Protein AF-A0A8J3E2K8-F1 (afdb_monomer_lite)

Sequence (204 aa):
MTRPTKLSMFMGLVLWLSYARAQNAWENPVLVGVALFVALALPSISVVSNILDARVSTLAHHRLPGRLARFVAQLLVNIAIFAVMIVGRVIPPGGIDQVGGIAGAAAVTTLASQGLQAVALWLAWRGIGRADGNVLLALSANIVVAALAIAGIGWARQAFLIGGAGLAVLAVLTDLRAGWPRRAAPAATPVRDEAPEKAADSAP

Foldseek 3Di:
DDPVLVLQLVLLVLLLVLLCVLQVCNPQVLSNVLSVCSSPCVVVLVVVLVVQQVVLCVVVVANVRSVVSSLVSQLVVQLVSQVSCDVSCSQPVPLCVLQVHSNSLSQLLSLQLVLQLVVLVVCVVVVNDHSSVSSSVSNSVSSNLSSNLSSVPPVSVCCSNVSSVVSNVVVVVVRVVVRPDDDPDPPDDPPPDPDPPPDPDDDD

Secondary structure (DSSP, 8-state):
--HHHHHHHHHHHHHHHHHHHHHT-TT-HHHHHHHHHHHHHHHHHHHHHHHHHHHHHHHTTSHHHHHHHHHHHHHHHHHHHHHHHHHTTSSPTTTGGGGTHHHHHHHHHHHHHHHHHHHHHHHHHTTSS-HHHHHHHHHHHHHHHHHHHHTT-HHHHHHHHHHHHHHHHHHHHHHHHHTS----PPPPPP--------------

Radius of gyration: 22.95 Å; chains: 1; bounding box: 73×45×66 Å

Organism: NCBI:txid1867774

Structure (mmCIF, N/CA/C/O backbone):
data_AF-A0A8J3E2K8-F1
#
_entry.id   AF-A0A8J3E2K8-F1
#
loop_
_atom_site.group_PDB
_atom_site.id
_atom_site.type_symbol
_atom_site.label_atom_id
_atom_site.label_alt_id
_atom_site.label_comp_id
_atom_site.label_asym_id
_atom_site.label_entity_id
_atom_site.label_seq_id
_atom_site.pdbx_PDB_ins_code
_atom_site.Cartn_x
_atom_site.Cartn_y
_atom_site.Cartn_z
_atom_site.occupancy
_atom_site.B_iso_or_equiv
_atom_site.auth_seq_id
_atom_site.auth_comp_id
_atom_site.auth_asym_id
_atom_site.auth_atom_id
_atom_site.pdbx_PDB_model_num
ATOM 1 N N . MET A 1 1 ? 5.936 -25.238 -2.577 1.00 58.06 1 MET A N 1
ATOM 2 C CA . MET A 1 1 ? 5.583 -23.797 -2.581 1.00 58.06 1 MET A CA 1
ATOM 3 C C . MET A 1 1 ? 6.654 -22.998 -3.295 1.00 58.06 1 MET A C 1
ATOM 5 O O . MET A 1 1 ? 7.817 -23.080 -2.909 1.00 58.06 1 MET A O 1
ATOM 9 N N . THR A 1 2 ? 6.273 -22.231 -4.314 1.00 74.25 2 THR A N 1
ATOM 10 C CA . THR A 1 2 ? 7.185 -21.305 -4.996 1.00 74.25 2 THR A CA 1
ATOM 11 C C . THR A 1 2 ? 7.516 -20.122 -4.071 1.00 74.25 2 THR A C 1
ATOM 13 O O . THR A 1 2 ? 6.781 -19.830 -3.123 1.00 74.25 2 THR A O 1
ATOM 16 N N . ARG A 1 3 ? 8.652 -19.447 -4.299 1.00 72.75 3 ARG A N 1
ATOM 17 C CA . ARG A 1 3 ? 9.048 -18.242 -3.540 1.00 72.75 3 ARG A CA 1
ATOM 18 C C . ARG A 1 3 ? 7.946 -17.165 -3.470 1.00 72.75 3 ARG A C 1
ATOM 20 O O . ARG A 1 3 ? 7.676 -16.729 -2.356 1.00 72.75 3 ARG A O 1
ATOM 27 N N . PRO A 1 4 ? 7.263 -16.779 -4.567 1.00 73.19 4 PRO A N 1
ATOM 28 C CA . PRO A 1 4 ? 6.198 -15.775 -4.501 1.00 73.19 4 PRO A CA 1
ATOM 29 C C . PRO A 1 4 ? 5.031 -16.177 -3.590 1.00 73.19 4 PRO A C 1
ATOM 31 O O . PRO A 1 4 ? 4.507 -15.324 -2.884 1.00 73.19 4 PRO A O 1
ATOM 34 N N . THR A 1 5 ? 4.680 -17.466 -3.513 1.00 77.06 5 THR A N 1
ATOM 35 C CA . THR A 1 5 ? 3.638 -17.947 -2.587 1.00 77.06 5 THR A CA 1
ATOM 36 C C . THR A 1 5 ? 4.056 -17.812 -1.120 1.00 77.06 5 THR A C 1
ATOM 38 O O . THR A 1 5 ? 3.236 -17.500 -0.266 1.00 77.06 5 THR A O 1
ATOM 41 N N . LYS A 1 6 ? 5.340 -18.025 -0.796 1.00 82.62 6 LYS A N 1
ATOM 42 C CA . LYS A 1 6 ? 5.841 -17.813 0.576 1.00 82.62 6 LYS A CA 1
ATOM 43 C C . LYS A 1 6 ? 5.778 -16.334 0.968 1.00 82.62 6 LYS A C 1
ATOM 45 O O . LYS A 1 6 ? 5.400 -16.013 2.090 1.00 82.62 6 LYS A O 1
ATOM 50 N N . LEU A 1 7 ? 6.124 -15.448 0.034 1.00 84.44 7 LEU A N 1
ATOM 51 C CA . LEU A 1 7 ? 6.087 -14.000 0.243 1.00 84.44 7 LEU A CA 1
ATOM 52 C C . LEU A 1 7 ? 4.650 -13.498 0.439 1.00 84.44 7 LEU A C 1
ATOM 54 O O . LEU A 1 7 ? 4.406 -12.712 1.351 1.00 84.44 7 LEU A O 1
ATOM 58 N N . SER A 1 8 ? 3.686 -13.984 -0.350 1.00 84.88 8 SER A N 1
ATOM 59 C CA . SER A 1 8 ? 2.283 -13.591 -0.184 1.00 84.88 8 SER A CA 1
ATOM 60 C C . SER A 1 8 ? 1.693 -14.082 1.136 1.00 84.88 8 SER A C 1
ATOM 62 O O . SER A 1 8 ? 1.022 -13.310 1.815 1.00 84.88 8 SER A O 1
ATOM 64 N N . MET A 1 9 ? 2.003 -15.313 1.563 1.00 88.88 9 MET A N 1
ATOM 65 C CA . MET A 1 9 ? 1.593 -15.806 2.885 1.00 88.88 9 MET A CA 1
ATOM 66 C C . MET A 1 9 ? 2.133 -14.938 4.022 1.00 88.88 9 MET A C 1
ATOM 68 O O . MET A 1 9 ? 1.391 -14.612 4.947 1.00 88.88 9 MET A O 1
ATOM 72 N N . PHE A 1 10 ? 3.395 -14.511 3.932 1.00 92.06 10 PHE A N 1
ATOM 73 C CA . PHE A 1 10 ? 3.965 -13.586 4.907 1.00 92.06 10 PHE A CA 1
ATOM 74 C C . PHE A 1 10 ? 3.226 -12.241 4.917 1.00 92.06 10 PHE A C 1
ATOM 76 O O . PHE A 1 10 ? 2.903 -11.737 5.987 1.00 92.06 10 PHE A O 1
ATOM 83 N N . MET A 1 11 ? 2.883 -11.686 3.750 1.00 92.00 11 MET A N 1
ATOM 84 C CA . MET A 1 11 ? 2.094 -10.449 3.683 1.00 92.00 11 MET A CA 1
ATOM 85 C C . MET A 1 11 ? 0.707 -10.600 4.315 1.00 92.00 11 MET A C 1
ATOM 87 O O . MET A 1 11 ? 0.274 -9.705 5.037 1.00 92.00 11 MET A O 1
ATOM 91 N N . GLY A 1 12 ? 0.025 -11.726 4.079 1.00 93.12 12 GLY A N 1
ATOM 92 C CA . GLY A 1 12 ? -1.258 -12.024 4.720 1.00 93.12 12 GLY A CA 1
ATOM 93 C C . GLY A 1 12 ? -1.136 -12.094 6.244 1.00 93.12 12 GLY A C 1
ATOM 94 O O . GLY A 1 12 ? -1.943 -11.497 6.954 1.00 93.12 12 GLY A O 1
ATOM 95 N N . LEU A 1 13 ? -0.078 -12.736 6.751 1.00 95.31 13 LEU A N 1
ATOM 96 C CA . LEU A 1 13 ? 0.219 -12.786 8.184 1.00 95.31 13 LEU A CA 1
ATOM 97 C C . LEU A 1 13 ? 0.496 -11.392 8.767 1.00 95.31 13 LEU A C 1
ATOM 99 O O . LEU A 1 13 ? -0.051 -11.050 9.812 1.00 95.31 13 LEU A O 1
ATOM 103 N N . VAL A 1 14 ? 1.310 -10.574 8.094 1.00 96.25 14 VAL A N 1
ATOM 104 C CA . VAL A 1 14 ? 1.599 -9.197 8.526 1.00 96.25 14 VAL A CA 1
ATOM 105 C C . VAL A 1 14 ? 0.323 -8.361 8.561 1.00 96.25 14 VAL A C 1
ATOM 107 O O . VAL A 1 14 ? 0.118 -7.624 9.523 1.00 96.25 14 VAL A O 1
ATOM 110 N N . LEU A 1 15 ? -0.552 -8.487 7.560 1.00 96.12 15 LEU A N 1
ATOM 111 C CA . LEU A 1 15 ? -1.851 -7.813 7.548 1.00 96.12 15 LEU A CA 1
ATOM 112 C C . LEU A 1 15 ? -2.699 -8.232 8.744 1.00 96.12 15 LEU A C 1
ATOM 114 O O . LEU A 1 15 ? -3.180 -7.361 9.470 1.00 96.12 15 LEU A O 1
ATOM 118 N N . TRP A 1 16 ? -2.838 -9.540 8.971 1.00 97.12 16 TRP A N 1
ATOM 119 C CA . TRP A 1 16 ? -3.602 -10.063 10.098 1.00 97.12 16 TRP A CA 1
ATOM 120 C C . TRP A 1 16 ? -3.071 -9.517 11.424 1.00 97.12 16 TRP A C 1
ATOM 122 O O . TRP A 1 16 ? -3.820 -8.875 12.151 1.00 97.12 16 TRP A O 1
ATOM 132 N N . LEU A 1 17 ? -1.770 -9.668 11.695 1.00 97.25 17 LEU A N 1
ATOM 133 C CA . LEU A 1 17 ? -1.143 -9.191 12.932 1.00 97.25 17 LEU A CA 1
ATOM 134 C C . LEU A 1 17 ? -1.295 -7.677 13.117 1.00 97.25 17 LEU A C 1
ATOM 136 O O . LEU A 1 17 ? -1.608 -7.221 14.216 1.00 97.25 17 LEU A O 1
ATOM 140 N N . SER A 1 18 ? -1.095 -6.898 12.051 1.00 96.00 18 SER A N 1
ATOM 141 C CA . SER A 1 18 ? -1.144 -5.434 12.119 1.00 96.00 18 SER A CA 1
ATOM 142 C C . SER A 1 18 ? -2.540 -4.946 12.488 1.00 96.00 18 SER A C 1
ATOM 144 O O . SER A 1 18 ? -2.689 -4.167 13.426 1.00 96.00 18 SER A O 1
ATOM 146 N N . TYR A 1 19 ? -3.572 -5.430 11.795 1.00 94.56 19 TYR A N 1
ATOM 147 C CA . TYR A 1 19 ? -4.946 -4.997 12.050 1.00 94.56 19 TYR A CA 1
ATOM 148 C C . TYR A 1 19 ? -5.550 -5.639 13.296 1.00 94.56 19 TYR A C 1
ATOM 150 O O . TYR A 1 19 ? -6.249 -4.948 14.034 1.00 94.56 19 TYR A O 1
ATOM 158 N N . ALA A 1 20 ? -5.244 -6.906 1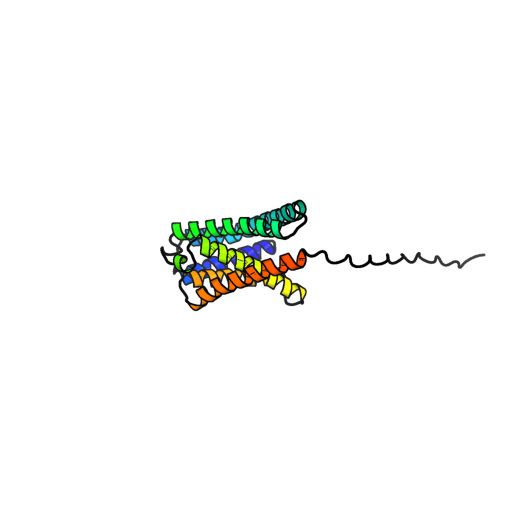3.587 1.00 95.38 20 ALA A N 1
ATOM 159 C CA . ALA A 1 20 ? -5.692 -7.559 14.812 1.00 95.38 20 ALA A CA 1
ATOM 160 C C . ALA A 1 20 ? -5.169 -6.805 16.035 1.00 95.38 20 ALA A C 1
ATOM 162 O O . ALA A 1 20 ? -5.933 -6.497 16.946 1.00 95.38 20 ALA A O 1
ATOM 163 N N . ARG A 1 21 ? -3.888 -6.411 16.019 1.00 95.75 21 ARG A N 1
ATOM 164 C CA . ARG A 1 21 ? -3.288 -5.646 17.112 1.00 95.75 21 ARG A CA 1
ATOM 165 C C . ARG A 1 21 ? -3.764 -4.197 17.170 1.00 95.75 21 ARG A C 1
ATOM 167 O O . ARG A 1 21 ? -3.976 -3.698 18.276 1.00 95.75 21 ARG A O 1
ATOM 174 N N . ALA A 1 22 ? -3.866 -3.519 16.027 1.00 93.19 22 ALA A N 1
ATOM 175 C CA . ALA A 1 22 ? -4.203 -2.097 15.969 1.00 93.19 22 ALA A CA 1
ATOM 176 C C . ALA A 1 22 ? -5.682 -1.829 16.283 1.00 93.19 22 ALA A C 1
ATOM 178 O O . ALA A 1 22 ? -5.990 -0.822 16.908 1.00 93.19 22 ALA A O 1
ATOM 179 N N . GLN A 1 23 ? -6.576 -2.743 15.892 1.00 92.31 23 GLN A N 1
ATOM 180 C CA . GLN A 1 23 ? -8.029 -2.604 16.056 1.00 92.31 23 GLN A CA 1
ATOM 181 C C . GLN A 1 23 ? -8.617 -3.550 17.119 1.00 92.31 23 GLN A C 1
ATOM 183 O O . GLN A 1 23 ? -9.829 -3.610 17.289 1.00 92.31 23 GLN A O 1
ATOM 188 N N . ASN A 1 24 ? -7.769 -4.312 17.820 1.00 92.38 24 ASN A N 1
ATOM 189 C CA . ASN A 1 24 ? -8.166 -5.364 18.762 1.00 92.38 24 ASN A CA 1
ATOM 190 C C . ASN A 1 24 ? -9.134 -6.408 18.155 1.00 92.38 24 ASN A C 1
ATOM 192 O O . ASN A 1 24 ? -10.064 -6.872 18.808 1.00 92.38 24 ASN A O 1
ATOM 196 N N . ALA A 1 25 ? -8.916 -6.772 16.889 1.00 93.38 25 ALA A N 1
ATOM 197 C CA . ALA A 1 25 ? -9.829 -7.579 16.073 1.00 93.38 25 ALA A CA 1
ATOM 198 C C . ALA A 1 25 ? -9.349 -9.033 15.865 1.00 93.38 25 ALA A C 1
ATOM 200 O O . ALA A 1 25 ? -9.545 -9.606 14.794 1.00 93.38 25 ALA A O 1
ATOM 201 N N . TRP A 1 26 ? -8.694 -9.625 16.869 1.00 94.75 26 TRP A N 1
ATOM 202 C CA . TRP A 1 26 ? -8.044 -10.944 16.786 1.00 94.75 26 TRP A CA 1
ATOM 203 C C . TRP A 1 26 ? -8.965 -12.074 16.323 1.00 94.75 26 TRP A C 1
ATOM 205 O O . TRP A 1 26 ? -8.571 -12.891 15.493 1.00 94.75 26 TRP A O 1
ATOM 215 N N . GLU A 1 27 ? -10.195 -12.089 16.830 1.00 94.12 27 GLU A N 1
ATOM 216 C CA . GLU A 1 27 ? -11.180 -13.147 16.579 1.00 94.12 27 GLU A CA 1
ATOM 217 C C . GLU A 1 27 ? -12.110 -12.828 15.402 1.00 94.12 27 GLU A C 1
ATOM 219 O O . GLU A 1 27 ? -13.043 -13.576 15.117 1.00 94.12 27 GLU A O 1
ATOM 224 N N . ASN A 1 28 ? -11.890 -11.710 14.701 1.00 96.12 28 ASN A N 1
ATOM 225 C CA . ASN A 1 28 ? -12.802 -11.281 13.653 1.00 96.12 28 ASN A CA 1
ATOM 226 C C . ASN A 1 28 ? -12.637 -12.164 12.393 1.00 96.12 28 ASN A C 1
ATOM 228 O O . ASN A 1 28 ? -11.590 -12.102 11.733 1.00 96.12 28 ASN A O 1
ATOM 232 N N . PRO A 1 29 ? -13.666 -12.940 11.993 1.00 96.50 29 PRO A N 1
ATOM 233 C CA . PRO A 1 29 ? -13.561 -13.859 10.861 1.00 96.50 29 PRO A CA 1
ATOM 234 C C . PRO A 1 29 ? -13.358 -13.130 9.528 1.00 96.50 29 PRO A C 1
ATOM 236 O O . PRO A 1 29 ? -12.746 -13.679 8.613 1.00 96.50 29 PRO A O 1
ATOM 239 N N . VAL A 1 30 ? -13.807 -11.875 9.415 1.00 97.31 30 VAL A N 1
ATOM 240 C CA . VAL A 1 30 ? -13.589 -11.054 8.219 1.00 97.31 30 VAL A CA 1
ATOM 241 C C . VAL A 1 30 ? -12.120 -10.675 8.086 1.00 97.31 30 VAL A C 1
ATOM 243 O O . VAL A 1 30 ? -11.575 -10.757 6.988 1.00 97.31 30 VAL A O 1
ATOM 246 N N . LEU A 1 31 ? -11.442 -10.329 9.186 1.00 96.81 31 LEU A N 1
ATOM 247 C CA . LEU A 1 31 ? -10.007 -10.040 9.148 1.00 96.81 31 LEU A CA 1
ATOM 248 C C . LEU A 1 31 ? -9.202 -11.280 8.735 1.00 96.81 31 LEU A C 1
ATOM 250 O O . LEU A 1 31 ? -8.300 -11.175 7.904 1.00 96.81 31 LEU A O 1
ATOM 254 N N . VAL A 1 32 ? -9.553 -12.453 9.268 1.00 96.56 32 VAL A N 1
ATOM 255 C CA . VAL A 1 32 ? -8.939 -13.727 8.861 1.00 96.56 32 VAL A CA 1
ATOM 256 C C . VAL A 1 32 ? -9.185 -13.990 7.373 1.00 96.56 32 VAL A C 1
ATOM 258 O O . VAL A 1 32 ? -8.246 -14.293 6.640 1.00 96.56 32 VAL A O 1
ATOM 261 N N . GLY A 1 33 ? -10.420 -13.806 6.897 1.00 96.69 33 GLY A N 1
ATOM 262 C CA . GLY A 1 33 ? -10.777 -13.963 5.487 1.00 96.69 33 GLY A CA 1
ATOM 263 C C . GLY A 1 33 ? -9.996 -13.026 4.562 1.00 96.69 33 GLY A C 1
ATOM 264 O O . GLY A 1 33 ? -9.449 -13.474 3.556 1.00 96.69 33 GLY A O 1
ATOM 265 N N . VAL A 1 34 ? -9.868 -11.745 4.921 1.00 96.25 34 VAL A N 1
ATOM 266 C CA . VAL A 1 34 ? -9.068 -10.760 4.174 1.00 96.25 34 VAL A CA 1
ATOM 267 C C . VAL A 1 34 ? -7.586 -11.141 4.172 1.00 96.25 34 VAL A C 1
ATOM 269 O O . VAL A 1 34 ? -6.938 -11.078 3.127 1.00 96.25 34 VAL A O 1
ATOM 272 N N . ALA A 1 35 ? -7.043 -11.576 5.308 1.00 95.94 35 ALA A N 1
ATOM 273 C CA . ALA A 1 35 ? -5.655 -12.015 5.404 1.00 95.94 35 ALA A CA 1
ATOM 274 C C . ALA A 1 35 ? -5.373 -13.245 4.529 1.00 95.94 35 ALA A C 1
ATOM 276 O O . ALA A 1 35 ? -4.363 -13.278 3.824 1.00 95.94 35 ALA A O 1
ATOM 277 N N . LEU A 1 36 ? -6.282 -14.224 4.514 1.00 95.31 36 LEU A N 1
ATOM 278 C CA . LEU A 1 36 ? -6.201 -15.392 3.635 1.00 95.31 36 LEU A CA 1
ATOM 279 C C . LEU A 1 36 ? -6.346 -15.003 2.162 1.00 95.31 36 LEU A C 1
ATOM 281 O O . LEU A 1 36 ? -5.577 -15.473 1.326 1.00 95.31 36 LEU A O 1
ATOM 285 N N . PHE A 1 37 ? -7.277 -14.105 1.838 1.00 94.19 37 PHE A N 1
ATOM 286 C CA . PHE A 1 37 ? -7.417 -13.567 0.488 1.00 94.19 37 PHE A CA 1
ATOM 287 C C . PHE A 1 37 ? -6.113 -12.917 0.019 1.00 94.19 37 PHE A C 1
ATOM 289 O O . PHE A 1 37 ? -5.619 -13.241 -1.056 1.00 94.19 37 PHE A O 1
ATOM 296 N N . VAL A 1 38 ? -5.489 -12.071 0.840 1.00 91.44 38 VAL A N 1
ATOM 297 C CA . VAL A 1 38 ? -4.184 -11.474 0.525 1.00 91.44 38 VAL A CA 1
ATOM 298 C C . VAL A 1 38 ? -3.090 -12.541 0.414 1.00 91.44 38 VAL A C 1
ATOM 300 O O . VAL A 1 38 ? -2.285 -12.502 -0.514 1.00 91.44 38 VAL A O 1
ATOM 303 N N . ALA A 1 39 ? -3.074 -13.544 1.288 1.00 91.12 39 ALA A N 1
ATOM 304 C CA . ALA A 1 39 ? -2.088 -14.618 1.220 1.00 91.12 39 ALA A CA 1
ATOM 305 C C . ALA A 1 39 ? -2.170 -15.436 -0.081 1.00 91.12 39 ALA A C 1
ATOM 307 O O . ALA A 1 39 ? -1.136 -15.853 -0.613 1.00 91.12 39 ALA A O 1
ATOM 308 N N . LEU A 1 40 ? -3.381 -15.662 -0.594 1.00 90.62 40 LEU A N 1
ATOM 309 C CA . LEU A 1 40 ? -3.644 -16.592 -1.693 1.00 90.62 40 LEU A CA 1
ATOM 310 C C . LEU A 1 40 ? -3.832 -15.900 -3.049 1.00 90.62 40 LEU A C 1
ATOM 312 O O . LEU A 1 40 ? -3.323 -16.384 -4.058 1.00 90.62 40 LEU A O 1
ATOM 316 N N . ALA A 1 41 ? -4.534 -14.767 -3.090 1.00 88.19 41 ALA A N 1
ATOM 317 C CA . ALA A 1 41 ? -4.922 -14.086 -4.325 1.00 88.19 41 ALA A CA 1
ATOM 318 C C . ALA A 1 41 ? -3.922 -13.012 -4.774 1.00 88.19 41 ALA A C 1
ATOM 320 O O . ALA A 1 41 ? -3.836 -12.719 -5.969 1.00 88.19 41 ALA A O 1
ATOM 321 N N . LEU A 1 42 ? -3.130 -12.441 -3.857 1.00 83.25 42 LEU A N 1
ATOM 322 C CA . LEU A 1 42 ? -2.193 -11.358 -4.177 1.00 83.25 42 LEU A CA 1
ATOM 323 C C . LEU A 1 42 ? -1.165 -11.719 -5.272 1.00 83.25 42 LEU A C 1
ATOM 325 O O . LEU A 1 42 ? -0.913 -10.862 -6.123 1.00 83.25 42 LEU A O 1
ATOM 329 N N . PRO A 1 43 ? -0.606 -12.949 -5.345 1.00 80.38 43 PRO A N 1
ATOM 330 C CA . PRO A 1 43 ? 0.261 -13.340 -6.458 1.00 80.38 43 PRO A CA 1
ATOM 331 C C . PRO A 1 43 ? -0.431 -13.204 -7.818 1.00 80.38 43 PRO A C 1
ATOM 333 O O . PRO A 1 43 ? 0.125 -12.602 -8.735 1.00 80.38 43 PRO A O 1
ATOM 336 N N . SER A 1 44 ? -1.663 -13.704 -7.933 1.00 85.25 44 SER A N 1
ATOM 337 C CA . SER A 1 44 ? -2.447 -13.659 -9.170 1.00 85.25 44 SER A CA 1
ATOM 338 C C . SER A 1 44 ? -2.817 -12.226 -9.545 1.00 85.25 44 SER A C 1
ATOM 340 O O . SER A 1 44 ? -2.625 -11.817 -10.688 1.00 85.25 44 SER A O 1
ATOM 342 N N . ILE A 1 45 ? -3.262 -11.428 -8.570 1.00 85.62 45 ILE A N 1
ATOM 343 C CA . ILE A 1 45 ? -3.585 -10.007 -8.764 1.00 85.62 45 ILE A CA 1
ATOM 344 C C . ILE A 1 45 ? -2.351 -9.232 -9.243 1.00 85.62 45 ILE A C 1
ATOM 346 O O . ILE A 1 45 ? -2.452 -8.398 -10.144 1.00 85.62 45 ILE A O 1
ATOM 350 N N . SER A 1 46 ? -1.174 -9.522 -8.681 1.00 82.56 46 SER A N 1
ATOM 351 C CA . SER A 1 46 ? 0.089 -8.899 -9.086 1.00 82.56 46 SER A CA 1
ATOM 352 C C . SER A 1 46 ? 0.450 -9.231 -10.535 1.00 82.56 46 SER A C 1
ATOM 354 O O . SER A 1 46 ? 0.792 -8.330 -11.301 1.00 82.56 46 SER A O 1
ATOM 356 N N . VAL A 1 47 ? 0.303 -10.495 -10.946 1.00 84.81 47 VAL A N 1
ATOM 357 C CA . VAL A 1 47 ? 0.523 -10.918 -12.338 1.00 84.81 47 VAL A CA 1
ATOM 358 C C . VAL A 1 47 ? -0.425 -10.186 -13.286 1.00 84.81 47 VAL A C 1
ATOM 360 O O . VAL A 1 47 ? 0.036 -9.588 -14.255 1.00 84.81 47 VAL A O 1
ATOM 363 N N . VAL A 1 48 ? -1.724 -10.157 -12.983 1.00 85.81 48 VAL A N 1
ATOM 364 C CA . VAL A 1 48 ? -2.721 -9.452 -13.808 1.00 85.81 48 VAL A CA 1
ATOM 365 C C . VAL A 1 48 ? -2.397 -7.961 -13.909 1.00 85.81 48 VAL A C 1
ATOM 367 O O . VAL A 1 48 ? -2.401 -7.401 -15.003 1.00 85.81 48 VAL A O 1
ATOM 370 N N . SER A 1 49 ? -2.036 -7.328 -12.793 1.00 84.50 49 SER A N 1
ATOM 371 C CA . SER A 1 49 ? -1.686 -5.904 -12.756 1.00 84.50 49 SER A CA 1
ATOM 372 C C . SER A 1 49 ? -0.408 -5.594 -13.545 1.00 84.50 49 SER A C 1
ATOM 374 O O . SER A 1 49 ? -0.326 -4.550 -14.185 1.00 84.50 49 SER A O 1
ATOM 376 N N . ASN A 1 50 ? 0.584 -6.492 -13.532 1.00 85.94 50 ASN A N 1
ATOM 377 C CA . ASN A 1 50 ? 1.798 -6.375 -14.351 1.00 85.94 50 ASN A CA 1
ATOM 378 C C . ASN A 1 50 ? 1.493 -6.529 -15.848 1.00 85.94 50 ASN A C 1
ATOM 380 O O . ASN A 1 50 ? 2.044 -5.798 -16.667 1.00 85.94 50 ASN A O 1
ATOM 384 N N . ILE A 1 51 ? 0.619 -7.472 -16.214 1.00 86.81 51 ILE A N 1
ATOM 385 C CA . ILE A 1 51 ? 0.204 -7.677 -17.609 1.00 86.81 51 ILE A CA 1
ATOM 386 C C . ILE A 1 51 ? -0.550 -6.449 -18.118 1.00 86.81 51 ILE A C 1
ATOM 388 O O . ILE A 1 51 ? -0.312 -6.008 -19.242 1.00 86.81 51 ILE A O 1
ATOM 392 N N . LEU A 1 52 ? -1.444 -5.894 -17.298 1.00 86.94 52 LEU A N 1
ATOM 393 C CA . LEU A 1 52 ? -2.198 -4.695 -17.636 1.00 86.94 52 LEU A CA 1
ATOM 394 C C . LEU A 1 52 ? -1.268 -3.498 -17.864 1.00 86.94 52 LEU A C 1
ATOM 396 O O . LEU A 1 52 ? -1.402 -2.824 -18.883 1.00 86.94 52 LEU A O 1
ATOM 400 N N . ASP A 1 53 ? -0.295 -3.288 -16.971 1.00 87.25 53 ASP A N 1
ATOM 401 C CA . ASP A 1 53 ? 0.739 -2.260 -17.132 1.00 87.25 53 ASP A CA 1
ATOM 402 C C . ASP A 1 53 ? 1.472 -2.417 -18.467 1.00 87.25 53 ASP A C 1
ATOM 404 O O . ASP A 1 53 ? 1.477 -1.501 -19.287 1.00 87.25 53 ASP A O 1
ATOM 408 N N . ALA A 1 54 ? 2.018 -3.608 -18.727 1.00 85.50 54 ALA A N 1
ATOM 409 C CA . ALA A 1 54 ? 2.774 -3.875 -19.943 1.00 85.50 54 ALA A CA 1
ATOM 410 C C . ALA A 1 54 ? 1.936 -3.617 -21.203 1.00 85.50 54 ALA A C 1
ATOM 412 O O . ALA A 1 54 ? 2.384 -2.908 -22.099 1.00 85.50 54 ALA A 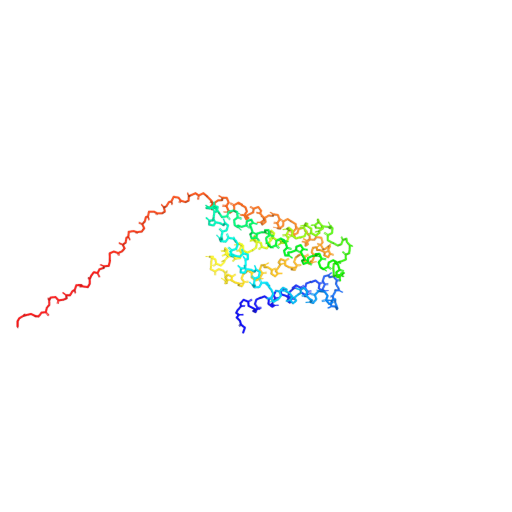O 1
ATOM 413 N N . ARG A 1 55 ? 0.697 -4.126 -21.257 1.00 88.06 55 ARG A N 1
ATOM 414 C CA . ARG A 1 55 ? -0.187 -3.956 -22.421 1.00 88.06 55 ARG A CA 1
ATOM 415 C C . ARG A 1 55 ? -0.525 -2.495 -22.681 1.00 88.06 55 ARG A C 1
ATOM 417 O O . ARG A 1 55 ? -0.392 -2.034 -23.811 1.00 88.06 55 ARG A O 1
ATOM 424 N N . VAL A 1 56 ? -0.954 -1.768 -21.653 1.00 88.25 56 VAL A N 1
ATOM 425 C CA . VAL A 1 56 ? -1.354 -0.364 -21.802 1.00 88.25 56 VAL A CA 1
ATOM 426 C C . VAL A 1 56 ? -0.136 0.512 -22.103 1.00 88.25 56 VAL A C 1
ATOM 428 O O . VAL A 1 56 ? -0.220 1.387 -22.962 1.00 88.25 56 VAL A O 1
ATOM 431 N N . SER A 1 57 ? 1.014 0.234 -21.483 1.00 86.25 57 SER A N 1
ATOM 432 C CA . SER A 1 57 ? 2.275 0.917 -21.788 1.00 86.25 57 SER A CA 1
ATOM 433 C C . SER A 1 57 ? 2.713 0.709 -23.242 1.00 86.25 57 SER A C 1
ATOM 435 O O . SER A 1 57 ? 3.170 1.651 -23.890 1.00 86.25 57 SER A O 1
ATOM 437 N N . THR A 1 58 ? 2.566 -0.508 -23.777 1.00 86.12 58 THR A N 1
ATOM 438 C CA . THR A 1 58 ? 2.891 -0.810 -25.178 1.00 86.12 58 THR A CA 1
ATOM 439 C C . THR A 1 58 ? 1.942 -0.104 -26.140 1.00 86.12 58 THR A C 1
ATOM 441 O O . THR A 1 58 ? 2.412 0.501 -27.098 1.00 86.12 58 THR A O 1
ATOM 444 N N . LEU A 1 59 ? 0.633 -0.133 -25.873 1.00 86.69 59 LEU A N 1
ATOM 445 C CA . LEU A 1 59 ? -0.372 0.517 -26.723 1.00 86.69 59 LEU A CA 1
ATOM 446 C C . LEU A 1 59 ? -0.227 2.042 -26.747 1.00 86.69 59 LEU A C 1
ATOM 448 O O . LEU A 1 59 ? -0.416 2.663 -27.786 1.00 86.69 59 LEU A O 1
ATOM 452 N N . ALA A 1 60 ? 0.117 2.649 -25.613 1.00 82.88 60 ALA A N 1
ATOM 453 C CA . ALA A 1 60 ? 0.259 4.095 -25.507 1.00 82.88 60 ALA A CA 1
ATOM 454 C C . ALA A 1 60 ? 1.651 4.617 -25.906 1.00 82.88 60 ALA A C 1
ATOM 456 O O . ALA A 1 60 ? 1.879 5.824 -25.852 1.00 82.88 60 ALA A O 1
ATOM 457 N N . HIS A 1 61 ? 2.603 3.730 -26.234 1.00 82.31 61 HIS A N 1
ATOM 458 C CA . HIS A 1 61 ? 4.021 4.055 -26.460 1.00 82.31 61 HIS A CA 1
ATOM 459 C C . HIS A 1 61 ? 4.664 4.899 -25.342 1.00 82.31 61 HIS A C 1
ATOM 461 O O . HIS A 1 61 ? 5.673 5.576 -25.540 1.00 82.31 61 HIS A O 1
ATOM 467 N N . HIS A 1 62 ? 4.096 4.848 -24.138 1.00 79.31 62 HIS A N 1
ATOM 468 C CA . HIS A 1 62 ? 4.520 5.632 -22.992 1.00 79.31 62 HIS A CA 1
ATOM 469 C C . HIS A 1 62 ? 4.237 4.848 -21.709 1.00 79.31 62 HIS A C 1
ATOM 471 O O . HIS A 1 62 ? 3.292 4.072 -21.638 1.00 79.31 62 HIS A O 1
ATOM 477 N N . ARG A 1 63 ? 5.066 5.031 -20.677 1.00 78.81 63 ARG A N 1
ATOM 478 C CA . ARG A 1 63 ? 4.983 4.241 -19.434 1.00 78.81 63 ARG A CA 1
ATOM 479 C C . ARG A 1 63 ? 3.904 4.735 -18.474 1.00 78.81 63 ARG A C 1
ATOM 481 O O . ARG A 1 63 ? 3.417 3.968 -17.649 1.00 78.81 63 ARG A O 1
ATOM 488 N N . LEU A 1 64 ? 3.542 6.015 -18.568 1.00 82.00 64 LEU A N 1
ATOM 489 C CA . LEU A 1 64 ? 2.598 6.643 -17.646 1.00 82.00 64 LEU A CA 1
ATOM 490 C C . LEU A 1 64 ? 1.204 5.980 -17.695 1.00 82.00 64 LEU A C 1
ATOM 492 O O . LEU A 1 64 ? 0.683 5.644 -16.632 1.00 82.00 64 LEU A O 1
ATOM 496 N N . PRO A 1 65 ? 0.608 5.706 -18.876 1.00 84.25 65 PRO A N 1
ATOM 497 C CA . PRO A 1 65 ? -0.721 5.098 -18.942 1.00 84.25 65 PRO A CA 1
ATOM 498 C C . PRO A 1 65 ? -0.767 3.667 -18.396 1.00 84.25 65 PRO A C 1
ATOM 500 O O . PRO A 1 65 ? -1.738 3.303 -17.736 1.00 84.25 65 PRO A O 1
ATOM 503 N N . GLY A 1 66 ? 0.280 2.858 -18.601 1.00 85.06 66 GLY A N 1
ATOM 504 C CA . GLY A 1 66 ? 0.328 1.507 -18.034 1.00 85.06 66 GLY A CA 1
ATOM 505 C C . GLY A 1 66 ? 0.473 1.499 -16.518 1.00 85.06 66 GLY A C 1
ATOM 506 O O . GLY A 1 66 ? -0.256 0.778 -15.829 1.00 85.06 66 GLY A O 1
ATOM 507 N N . ARG A 1 67 ? 1.301 2.391 -15.969 1.00 84.62 67 ARG A N 1
ATOM 508 C CA . ARG A 1 67 ? 1.385 2.584 -14.517 1.00 84.62 67 ARG A CA 1
ATOM 509 C C . ARG A 1 67 ? 0.080 3.085 -13.917 1.00 84.62 67 ARG A C 1
ATOM 511 O O . ARG A 1 67 ? -0.315 2.605 -12.856 1.00 84.62 67 ARG A O 1
ATOM 518 N N . LEU A 1 68 ? -0.624 3.980 -14.610 1.00 87.81 68 LEU A N 1
ATOM 519 C CA . LEU A 1 68 ? -1.957 4.415 -14.202 1.00 87.81 68 LEU A CA 1
ATOM 520 C C . LEU A 1 68 ? -2.955 3.248 -14.218 1.00 87.81 68 LEU A C 1
ATOM 522 O O . LEU A 1 68 ? -3.723 3.092 -13.276 1.00 87.81 68 LEU A O 1
ATOM 526 N N . ALA A 1 69 ? -2.912 2.377 -15.226 1.00 88.31 69 ALA A N 1
ATOM 527 C CA . ALA A 1 69 ? -3.773 1.198 -15.275 1.00 88.31 69 ALA A CA 1
ATOM 528 C C . ALA A 1 69 ? -3.493 0.229 -14.109 1.00 88.31 69 ALA A C 1
ATOM 530 O O . ALA A 1 69 ? -4.419 -0.228 -13.435 1.00 88.31 69 ALA A O 1
ATOM 531 N N . ARG A 1 70 ? -2.213 -0.022 -13.800 1.00 88.44 70 ARG A N 1
ATOM 532 C CA . ARG A 1 70 ? -1.792 -0.775 -12.605 1.00 88.44 70 ARG A CA 1
ATOM 533 C C . ARG A 1 70 ? -2.277 -0.111 -11.318 1.00 88.44 70 ARG A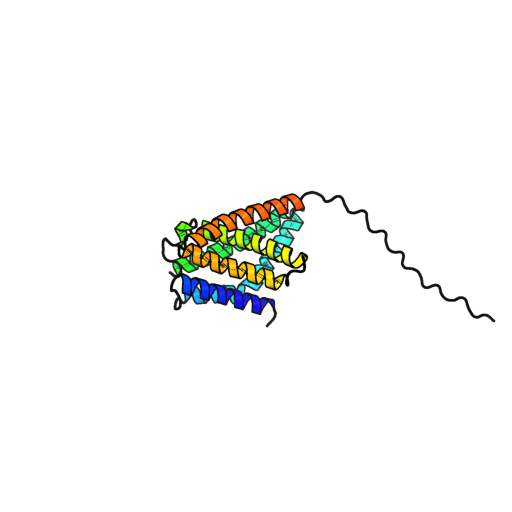 C 1
ATOM 535 O O . ARG A 1 70 ? -2.738 -0.805 -10.414 1.00 88.44 70 ARG A O 1
ATOM 542 N N . PHE A 1 71 ? -2.166 1.213 -11.231 1.00 90.62 71 PHE A N 1
ATOM 543 C CA . PHE A 1 71 ? -2.651 1.999 -10.100 1.00 90.62 71 PHE A CA 1
ATOM 544 C C . PHE A 1 71 ? -4.148 1.817 -9.900 1.00 90.62 71 PHE A C 1
ATOM 546 O O . PHE A 1 71 ? -4.559 1.477 -8.798 1.00 90.62 71 PHE A O 1
ATOM 553 N N . VAL A 1 72 ? -4.948 1.950 -10.956 1.00 92.19 72 VAL A N 1
ATOM 554 C CA . VAL A 1 72 ? -6.399 1.757 -10.887 1.00 92.19 72 VAL A CA 1
ATOM 555 C C . VAL A 1 72 ? -6.740 0.338 -10.427 1.00 92.19 72 VAL A C 1
ATOM 557 O O . VAL A 1 72 ? -7.546 0.178 -9.516 1.00 92.19 72 VAL A O 1
ATOM 560 N N . ALA A 1 73 ? -6.087 -0.692 -10.972 1.00 91.50 73 ALA A N 1
ATOM 561 C CA . ALA A 1 73 ? -6.320 -2.074 -10.545 1.00 91.50 73 ALA A CA 1
ATOM 562 C C . ALA A 1 73 ? -6.018 -2.285 -9.048 1.00 91.50 73 ALA A C 1
ATOM 564 O O . ALA A 1 73 ? -6.820 -2.876 -8.325 1.00 91.50 73 ALA A O 1
ATOM 565 N N . GLN A 1 74 ? -4.889 -1.764 -8.561 1.00 92.56 74 GLN A N 1
ATOM 566 C CA . GLN A 1 74 ? -4.513 -1.856 -7.146 1.00 92.56 74 GLN A CA 1
ATOM 567 C C . GLN A 1 74 ? -5.426 -1.022 -6.241 1.00 92.56 74 GLN A C 1
ATOM 569 O O . GLN A 1 74 ? -5.786 -1.473 -5.153 1.00 92.56 74 GLN A O 1
ATOM 574 N N . LEU A 1 75 ? -5.837 0.161 -6.699 1.00 93.62 75 LEU A N 1
ATOM 575 C CA . LEU A 1 75 ? -6.764 1.034 -5.993 1.00 93.62 75 LEU A CA 1
ATOM 576 C C . LEU A 1 75 ? -8.104 0.334 -5.772 1.00 93.62 75 LEU A C 1
ATOM 578 O O . LEU A 1 75 ? -8.606 0.339 -4.653 1.00 93.62 75 LEU A O 1
ATOM 582 N N . LEU A 1 76 ? -8.651 -0.317 -6.801 1.00 95.44 76 LEU A N 1
ATOM 583 C CA . LEU A 1 76 ? -9.908 -1.060 -6.700 1.00 95.44 76 LEU A CA 1
ATOM 584 C C . LEU A 1 76 ? -9.820 -2.209 -5.689 1.00 95.44 76 LEU A C 1
ATOM 586 O O . LEU A 1 76 ? -10.734 -2.390 -4.887 1.00 95.44 76 LEU A O 1
ATOM 590 N N . VAL A 1 77 ? -8.706 -2.946 -5.675 1.00 94.12 77 VAL A N 1
ATOM 591 C CA . VAL A 1 77 ? -8.476 -4.007 -4.681 1.00 94.12 77 VAL A CA 1
ATOM 592 C C . VAL A 1 77 ? -8.402 -3.427 -3.268 1.00 94.12 77 VAL A C 1
ATOM 594 O O . VAL A 1 77 ? -9.036 -3.959 -2.361 1.00 94.12 77 VAL A O 1
ATOM 597 N N . ASN A 1 78 ? -7.690 -2.315 -3.074 1.00 95.88 78 ASN A N 1
ATOM 598 C CA . ASN A 1 78 ? -7.600 -1.663 -1.767 1.00 95.88 78 ASN A CA 1
ATOM 599 C C . ASN A 1 78 ? -8.955 -1.106 -1.305 1.00 95.88 78 ASN A C 1
ATOM 601 O O . ASN A 1 78 ? -9.308 -1.277 -0.141 1.00 95.88 78 ASN A O 1
ATOM 605 N N . ILE A 1 79 ? -9.745 -0.506 -2.205 1.00 97.06 79 ILE A N 1
ATOM 606 C CA . ILE A 1 79 ? -11.122 -0.072 -1.917 1.00 97.06 79 ILE A CA 1
ATOM 607 C C . ILE A 1 79 ? -11.957 -1.263 -1.444 1.00 97.06 79 ILE A C 1
ATOM 609 O O . ILE A 1 79 ? -12.606 -1.170 -0.404 1.00 97.06 79 ILE A O 1
ATOM 613 N N . ALA A 1 80 ? -11.915 -2.385 -2.169 1.00 96.50 80 ALA A N 1
ATOM 614 C CA . ALA A 1 80 ? -12.672 -3.581 -1.815 1.00 96.50 80 ALA A CA 1
ATOM 615 C C . ALA A 1 80 ? -12.255 -4.136 -0.445 1.00 96.50 80 ALA A C 1
ATOM 617 O O . ALA A 1 80 ? -13.116 -4.430 0.382 1.00 96.50 80 ALA A O 1
ATOM 618 N N . ILE A 1 81 ? -10.948 -4.222 -0.173 1.00 96.00 81 ILE A N 1
ATOM 619 C CA . ILE A 1 81 ? -10.421 -4.677 1.119 1.00 96.00 81 ILE A CA 1
ATOM 620 C C . ILE A 1 81 ? -10.912 -3.768 2.252 1.00 96.00 81 ILE A C 1
ATOM 622 O O . ILE A 1 81 ? -11.484 -4.266 3.222 1.00 96.00 81 ILE A O 1
ATOM 626 N N . PHE A 1 82 ? -10.756 -2.447 2.130 1.00 95.88 82 PHE A N 1
ATOM 627 C CA . PHE A 1 82 ? -11.196 -1.516 3.172 1.00 95.88 82 PHE A CA 1
ATOM 628 C C . PHE A 1 82 ? -12.713 -1.525 3.371 1.00 95.88 82 PHE A C 1
ATOM 630 O O . PHE A 1 82 ? -13.173 -1.519 4.512 1.00 95.88 82 PHE A O 1
ATOM 637 N N . ALA A 1 83 ? -13.492 -1.598 2.290 1.00 95.44 83 ALA A N 1
ATOM 638 C CA . ALA A 1 83 ? -14.945 -1.706 2.368 1.00 95.44 83 ALA A CA 1
ATOM 639 C C . ALA A 1 83 ? -15.371 -2.968 3.132 1.00 95.44 83 ALA A C 1
ATOM 641 O O . ALA A 1 83 ? -16.162 -2.881 4.071 1.00 95.44 83 ALA A O 1
ATOM 642 N N . VAL A 1 84 ? -14.793 -4.127 2.797 1.00 96.50 84 VAL A N 1
ATOM 643 C CA . VAL A 1 84 ? -15.060 -5.395 3.493 1.00 96.50 84 VAL A CA 1
ATOM 644 C C . VAL A 1 84 ? -14.668 -5.312 4.969 1.00 96.50 84 VAL A C 1
ATOM 646 O O . VAL A 1 84 ? -15.427 -5.758 5.826 1.00 96.50 84 VAL A O 1
ATOM 649 N N . MET A 1 85 ? -13.529 -4.700 5.296 1.00 95.81 85 MET A N 1
ATOM 650 C CA . MET A 1 85 ? -13.078 -4.546 6.683 1.00 95.81 85 MET A CA 1
ATOM 651 C C . MET A 1 85 ? -13.980 -3.627 7.517 1.00 95.81 85 MET A C 1
ATOM 653 O O . MET A 1 85 ? -14.144 -3.869 8.712 1.00 95.81 85 MET A O 1
ATOM 657 N N . ILE A 1 86 ? -14.593 -2.605 6.915 1.00 94.81 86 ILE A N 1
ATOM 658 C CA . ILE A 1 86 ? -15.573 -1.745 7.597 1.00 94.81 86 ILE A CA 1
ATOM 659 C C . ILE A 1 86 ? -16.900 -2.478 7.786 1.00 94.81 86 ILE A C 1
ATOM 661 O O . ILE A 1 86 ? -17.423 -2.512 8.899 1.00 94.81 86 ILE A O 1
ATOM 665 N N . VAL A 1 87 ? -17.424 -3.119 6.733 1.00 94.94 87 VAL A N 1
ATOM 666 C CA . VAL A 1 87 ? -18.662 -3.919 6.815 1.00 94.94 87 VAL A CA 1
ATOM 667 C C . VAL A 1 87 ? -18.514 -5.034 7.855 1.00 94.94 87 VAL A C 1
ATOM 669 O O . VAL A 1 87 ? -19.414 -5.265 8.659 1.00 94.94 87 VAL A O 1
ATOM 672 N N . GLY A 1 88 ? -17.343 -5.671 7.900 1.00 94.69 88 GLY A N 1
ATOM 673 C CA . GLY A 1 88 ? -16.982 -6.693 8.878 1.00 94.69 88 GLY A CA 1
ATOM 674 C C . GLY A 1 88 ? -16.646 -6.176 10.275 1.00 94.69 88 GLY A C 1
ATOM 675 O O . GLY A 1 88 ? -16.265 -6.979 11.123 1.00 94.69 88 GLY A O 1
ATOM 676 N N . ARG A 1 89 ? -16.750 -4.863 10.527 1.00 93.88 89 ARG A N 1
ATOM 677 C CA . ARG A 1 89 ? -16.418 -4.213 11.808 1.00 93.88 89 ARG A CA 1
ATOM 678 C C . ARG A 1 89 ? -14.998 -4.508 12.309 1.00 93.88 89 ARG A C 1
ATOM 680 O O . ARG A 1 89 ? -14.751 -4.514 13.510 1.00 93.88 89 ARG A O 1
ATOM 687 N N . VAL A 1 90 ? -14.063 -4.761 11.394 1.00 94.62 90 VAL A N 1
ATOM 688 C CA . VAL A 1 90 ? -12.628 -4.833 11.707 1.00 94.62 90 VAL A CA 1
ATOM 689 C C . VAL A 1 90 ? -12.090 -3.428 11.942 1.00 94.62 90 VAL A C 1
ATOM 691 O O . VAL A 1 90 ? -11.300 -3.208 12.851 1.00 94.62 90 VAL A O 1
ATOM 694 N N . ILE A 1 91 ? -12.522 -2.477 11.113 1.00 92.94 91 ILE A N 1
ATOM 695 C CA . ILE A 1 91 ? -12.226 -1.056 11.279 1.00 92.94 91 ILE A CA 1
ATOM 696 C C . ILE A 1 91 ? -13.475 -0.399 11.880 1.00 92.94 91 ILE A C 1
ATOM 698 O O . ILE A 1 91 ? -14.555 -0.535 11.295 1.00 92.94 91 ILE A O 1
ATOM 702 N N . PRO A 1 92 ? -13.368 0.297 13.027 1.00 85.81 92 PRO A N 1
ATOM 703 C CA . PRO A 1 92 ? -14.514 0.951 13.639 1.00 85.81 92 PRO A CA 1
ATOM 704 C C . PRO A 1 92 ? -15.052 2.083 12.743 1.00 85.81 92 PRO A C 1
ATOM 706 O O . PRO A 1 92 ? -14.261 2.772 12.084 1.00 85.81 92 PRO A O 1
ATOM 709 N N . PRO A 1 93 ? -16.379 2.322 12.732 1.00 72.56 93 PRO A N 1
ATOM 710 C CA . PRO A 1 93 ? -16.971 3.469 12.045 1.00 72.56 93 PRO A CA 1
ATOM 711 C C . PRO A 1 93 ? -16.311 4.766 12.536 1.00 72.56 93 PRO A C 1
ATOM 713 O O . PRO A 1 93 ? -16.245 5.003 13.740 1.00 72.56 93 PRO A O 1
ATOM 716 N N . GLY A 1 94 ? -15.766 5.574 11.625 1.00 80.50 94 GLY A N 1
ATOM 717 C CA . GLY A 1 94 ? -15.055 6.818 11.952 1.00 80.50 94 GLY A CA 1
ATOM 718 C C . GLY A 1 94 ? -13.530 6.710 12.086 1.00 80.50 94 GLY A C 1
ATOM 719 O O . GLY A 1 94 ? -12.834 7.714 11.937 1.00 80.50 94 GLY A O 1
ATOM 720 N N . GLY A 1 95 ? -12.965 5.513 12.294 1.00 80.69 95 GLY A N 1
ATOM 721 C CA . GLY A 1 95 ? -11.503 5.344 12.387 1.00 80.69 95 GLY A CA 1
ATOM 722 C C . GLY A 1 95 ? -10.786 5.726 11.087 1.00 80.69 95 GLY A C 1
ATOM 723 O O . GLY A 1 95 ? -9.759 6.403 11.086 1.00 80.69 95 GLY A O 1
ATOM 724 N N . ILE A 1 96 ? -11.391 5.361 9.958 1.00 91.44 96 ILE A N 1
ATOM 725 C CA . ILE A 1 96 ? -10.851 5.617 8.620 1.00 91.44 96 ILE A CA 1
ATOM 726 C C . ILE A 1 96 ? -11.065 7.062 8.135 1.00 91.44 96 ILE A C 1
ATOM 728 O O . ILE A 1 96 ? -10.384 7.517 7.216 1.00 91.44 96 ILE A O 1
ATOM 732 N N . ASP A 1 97 ? -11.972 7.821 8.751 1.00 91.94 97 ASP A N 1
ATOM 733 C CA . ASP A 1 97 ? -12.322 9.173 8.290 1.00 91.94 97 ASP A CA 1
ATOM 734 C C . ASP A 1 97 ? -11.135 10.133 8.419 1.00 91.94 97 ASP A C 1
ATOM 736 O O . ASP A 1 97 ? -10.938 11.025 7.596 1.00 91.94 97 ASP A O 1
ATOM 740 N N . GLN A 1 98 ? -10.254 9.865 9.383 1.00 87.06 98 GLN A N 1
ATOM 741 C CA . GLN A 1 98 ? -9.023 10.618 9.616 1.00 87.06 98 GLN A CA 1
ATOM 742 C C . GLN A 1 98 ? -7.996 10.506 8.479 1.00 87.06 98 GLN A C 1
ATOM 744 O O . GLN A 1 98 ? -7.047 11.288 8.433 1.00 87.06 98 GLN A O 1
ATOM 749 N N . VAL A 1 99 ? -8.157 9.529 7.584 1.00 90.81 99 VAL A N 1
ATOM 750 C CA . VAL A 1 99 ? -7.321 9.339 6.390 1.00 90.81 99 VAL A CA 1
ATOM 751 C C . VAL A 1 99 ? -8.117 9.545 5.094 1.00 90.81 99 VAL A C 1
ATOM 753 O O . VAL A 1 99 ? -7.684 9.112 4.029 1.00 90.81 99 VAL A O 1
ATOM 756 N N . GLY A 1 100 ? -9.267 10.228 5.168 1.00 91.12 100 GLY A N 1
ATOM 757 C CA . GLY A 1 100 ? -10.111 10.545 4.011 1.00 91.12 100 GLY A CA 1
ATOM 758 C C . GLY A 1 100 ? -11.110 9.445 3.640 1.00 91.12 100 GLY A C 1
ATOM 759 O O . GLY A 1 100 ? -11.499 9.330 2.476 1.00 91.12 100 GLY A O 1
ATOM 760 N N . GLY A 1 101 ? -11.505 8.610 4.604 1.00 93.25 101 GLY A N 1
ATOM 761 C CA . GLY A 1 101 ? -12.458 7.524 4.388 1.00 93.25 101 GLY A CA 1
ATOM 762 C C . GLY A 1 101 ? -11.872 6.374 3.564 1.00 93.25 101 GLY A C 1
ATOM 763 O O . GLY A 1 101 ? -10.659 6.268 3.381 1.00 93.25 101 GLY A O 1
ATOM 764 N N . ILE A 1 102 ? -12.739 5.507 3.029 1.00 94.94 102 ILE A N 1
ATOM 765 C CA . ILE A 1 102 ? -12.314 4.352 2.212 1.00 94.94 102 ILE A CA 1
ATOM 766 C C . ILE A 1 102 ? -11.495 4.801 0.998 1.00 94.94 102 ILE A C 1
ATOM 768 O O . ILE A 1 102 ? -10.441 4.232 0.720 1.00 94.94 102 ILE A O 1
ATOM 772 N N . ALA A 1 103 ? -11.962 5.835 0.294 1.00 93.75 103 ALA A N 1
ATOM 773 C CA . ALA A 1 103 ? -11.293 6.344 -0.897 1.00 93.75 103 ALA A CA 1
ATOM 774 C C . ALA A 1 103 ? -9.907 6.916 -0.567 1.00 93.75 103 ALA A C 1
ATOM 776 O O . ALA A 1 103 ? -8.935 6.577 -1.241 1.00 93.75 103 ALA A O 1
ATOM 777 N N . GLY A 1 104 ? -9.803 7.729 0.490 1.00 93.06 104 GLY A N 1
ATOM 778 C CA . GLY A 1 104 ? -8.535 8.307 0.931 1.00 93.06 104 GLY A CA 1
ATOM 779 C C . GLY A 1 104 ? -7.539 7.244 1.391 1.00 93.06 104 GLY A C 1
ATOM 780 O O . GLY A 1 104 ? -6.419 7.197 0.881 1.00 93.06 104 GLY A O 1
ATOM 781 N N . ALA A 1 105 ? -7.963 6.322 2.261 1.00 94.44 105 ALA A N 1
ATOM 782 C CA . ALA A 1 105 ? -7.123 5.218 2.717 1.00 94.44 105 ALA A CA 1
ATOM 783 C C . ALA A 1 105 ? -6.623 4.367 1.543 1.00 94.44 105 ALA A C 1
ATOM 785 O O . ALA A 1 105 ? -5.423 4.125 1.418 1.00 94.44 105 ALA A O 1
ATOM 786 N N . ALA A 1 106 ? -7.522 3.969 0.638 1.00 95.88 106 ALA A N 1
ATOM 787 C CA . ALA A 1 106 ? -7.167 3.164 -0.523 1.00 95.88 106 ALA A CA 1
ATOM 788 C C . ALA A 1 106 ? -6.208 3.899 -1.466 1.00 95.88 106 ALA A C 1
ATOM 790 O O . ALA A 1 106 ? -5.223 3.306 -1.916 1.00 95.88 106 ALA A O 1
ATOM 791 N N . ALA A 1 107 ? -6.447 5.183 -1.739 1.00 93.50 107 ALA A N 1
ATOM 792 C CA . ALA A 1 107 ? -5.575 5.996 -2.579 1.00 93.50 107 ALA A CA 1
ATOM 793 C C . ALA A 1 107 ? -4.170 6.094 -1.980 1.00 93.50 107 ALA A C 1
ATOM 795 O O . ALA A 1 107 ? -3.192 5.757 -2.648 1.00 93.50 107 ALA A O 1
ATOM 796 N N . VAL A 1 108 ? -4.064 6.464 -0.703 1.00 94.19 108 VAL A N 1
ATOM 797 C CA . VAL A 1 108 ? -2.779 6.638 -0.017 1.00 94.19 108 VAL A CA 1
ATOM 798 C C . VAL A 1 108 ? -2.032 5.308 0.108 1.00 94.19 108 VAL A C 1
ATOM 800 O O . VAL A 1 108 ? -0.847 5.256 -0.224 1.00 94.19 108 VAL A O 1
ATOM 803 N N . THR A 1 109 ? -2.705 4.206 0.466 1.00 94.88 109 THR A N 1
ATOM 804 C CA . THR A 1 109 ? -2.092 2.864 0.484 1.00 94.88 109 THR A CA 1
ATOM 805 C C . THR A 1 109 ? -1.545 2.484 -0.889 1.00 94.88 109 THR A C 1
ATOM 807 O O . THR A 1 109 ? -0.447 1.926 -0.977 1.00 94.88 109 THR A O 1
ATOM 810 N N . THR A 1 110 ? -2.281 2.779 -1.962 1.00 93.94 110 THR A N 1
ATOM 811 C CA . THR A 1 110 ? -1.875 2.439 -3.333 1.00 93.94 110 THR A CA 1
ATOM 812 C C . THR A 1 110 ? -0.667 3.260 -3.772 1.00 93.94 110 THR A C 1
ATOM 814 O O . THR A 1 110 ? 0.322 2.693 -4.236 1.00 93.94 110 THR A O 1
ATOM 817 N N . LEU A 1 111 ? -0.708 4.578 -3.563 1.00 91.88 111 LEU A N 1
ATOM 818 C CA . LEU A 1 111 ? 0.392 5.490 -3.882 1.00 91.88 111 LEU A CA 1
ATOM 819 C C . LEU A 1 111 ? 1.667 5.116 -3.120 1.00 91.88 111 LEU A C 1
ATOM 821 O O . LEU A 1 111 ? 2.732 4.958 -3.722 1.00 91.88 111 LEU A O 1
ATOM 825 N N . ALA A 1 112 ? 1.540 4.889 -1.811 1.00 92.56 112 ALA A N 1
ATOM 826 C CA . ALA A 1 112 ? 2.646 4.452 -0.974 1.00 92.56 112 ALA A CA 1
ATOM 827 C C . ALA A 1 112 ? 3.208 3.108 -1.457 1.00 92.56 112 ALA A C 1
ATOM 829 O O . ALA A 1 112 ? 4.419 2.973 -1.601 1.00 92.56 112 ALA A O 1
ATOM 830 N N . SER A 1 113 ? 2.349 2.137 -1.793 1.00 91.88 113 SER A N 1
ATOM 831 C CA . SER A 1 113 ? 2.779 0.823 -2.290 1.00 91.88 113 SER A CA 1
ATOM 832 C C . SER A 1 113 ? 3.604 0.930 -3.571 1.00 91.88 113 SER A C 1
ATOM 834 O O . SER A 1 113 ? 4.641 0.277 -3.684 1.00 91.88 113 SER A O 1
ATOM 836 N N . GLN A 1 114 ? 3.177 1.750 -4.533 1.00 89.06 114 GLN A N 1
ATOM 837 C CA . GLN A 1 114 ? 3.901 1.909 -5.795 1.00 89.06 114 GLN A CA 1
ATOM 838 C C . GLN A 1 114 ? 5.236 2.626 -5.616 1.00 89.06 114 GLN A C 1
ATOM 840 O O . GLN A 1 114 ? 6.254 2.157 -6.128 1.00 89.06 114 GLN A O 1
ATOM 845 N N . GLY A 1 115 ? 5.263 3.724 -4.858 1.00 88.69 115 GLY A N 1
ATOM 846 C CA . GLY A 1 115 ? 6.515 4.432 -4.611 1.00 88.69 115 GLY A CA 1
ATOM 847 C C . GLY A 1 115 ? 7.500 3.598 -3.791 1.00 88.69 115 GLY A C 1
ATOM 848 O O . GLY A 1 115 ? 8.681 3.546 -4.122 1.00 88.69 115 GLY A O 1
ATOM 849 N N . LEU A 1 116 ? 7.025 2.861 -2.783 1.00 91.44 116 LEU A N 1
ATOM 850 C CA . LEU A 1 116 ? 7.855 1.941 -2.002 1.00 91.44 116 LEU A CA 1
ATOM 851 C C . LEU A 1 116 ? 8.408 0.793 -2.851 1.00 91.44 116 LEU A C 1
ATOM 853 O O . LEU A 1 116 ? 9.579 0.447 -2.707 1.00 91.44 116 LEU A O 1
ATOM 857 N N . GLN A 1 117 ? 7.617 0.239 -3.777 1.00 90.19 117 GLN A N 1
ATOM 858 C CA . GLN A 1 117 ? 8.106 -0.736 -4.760 1.00 90.19 117 GLN A CA 1
ATOM 859 C C . GLN A 1 117 ? 9.215 -0.135 -5.636 1.00 90.19 117 GLN A C 1
ATOM 861 O O . GLN A 1 117 ? 10.235 -0.785 -5.861 1.00 90.19 117 GLN A O 1
ATOM 866 N N . ALA A 1 118 ? 9.060 1.112 -6.092 1.00 86.75 118 ALA A N 1
ATOM 867 C CA . ALA A 1 118 ? 10.081 1.792 -6.885 1.00 86.75 118 ALA A CA 1
ATOM 868 C C . ALA A 1 118 ? 11.383 2.004 -6.091 1.00 86.75 118 ALA A C 1
ATOM 870 O O . ALA A 1 118 ? 12.466 1.704 -6.596 1.00 86.75 118 ALA A O 1
ATOM 871 N N . VAL A 1 119 ? 11.286 2.446 -4.833 1.00 88.75 119 VAL A N 1
ATOM 872 C CA . VAL A 1 119 ? 12.441 2.599 -3.932 1.00 88.75 119 VAL A CA 1
ATOM 873 C C . VAL A 1 119 ? 13.112 1.249 -3.665 1.00 88.75 119 VAL A C 1
ATOM 875 O O . VAL A 1 119 ? 14.334 1.142 -3.741 1.00 88.75 119 VAL A O 1
ATOM 878 N N . ALA A 1 120 ? 12.334 0.197 -3.412 1.00 91.19 120 ALA A N 1
ATOM 879 C CA . ALA A 1 120 ? 12.843 -1.151 -3.173 1.00 91.19 120 ALA A CA 1
ATOM 880 C C . ALA A 1 120 ? 13.650 -1.705 -4.361 1.00 91.19 120 ALA A C 1
ATOM 882 O O . ALA A 1 120 ? 14.720 -2.292 -4.167 1.00 91.19 120 ALA A O 1
ATOM 883 N N . LEU A 1 121 ? 13.159 -1.491 -5.586 1.00 89.50 121 LEU A N 1
ATOM 884 C CA . LEU A 1 121 ? 13.863 -1.865 -6.815 1.00 89.50 121 LEU A CA 1
ATOM 885 C C . LEU A 1 121 ? 15.120 -1.018 -7.028 1.00 89.50 121 LEU A C 1
ATOM 887 O O . LEU A 1 121 ? 16.165 -1.553 -7.392 1.00 89.50 121 LEU A O 1
ATOM 891 N N . TRP A 1 122 ? 15.049 0.282 -6.745 1.00 88.62 122 TRP A N 1
ATOM 892 C CA . TRP A 1 122 ? 16.205 1.171 -6.818 1.00 88.62 122 TRP A CA 1
ATOM 893 C C . TRP A 1 122 ? 17.323 0.763 -5.846 1.00 88.62 122 TRP A C 1
ATOM 895 O O . TRP A 1 122 ? 18.493 0.762 -6.230 1.00 88.62 122 TRP A O 1
ATOM 905 N N . LEU A 1 123 ? 16.981 0.348 -4.621 1.00 90.44 123 LEU A N 1
ATOM 906 C CA . LEU A 1 123 ? 17.944 -0.210 -3.663 1.00 90.44 123 LEU A CA 1
ATOM 907 C C . LEU A 1 123 ? 18.596 -1.487 -4.203 1.00 90.44 123 LEU A C 1
ATOM 909 O O . LEU A 1 123 ? 19.819 -1.620 -4.154 1.00 90.44 123 LEU A O 1
ATOM 913 N N . ALA A 1 124 ? 17.800 -2.386 -4.788 1.00 91.75 124 ALA A N 1
ATOM 914 C CA . ALA A 1 124 ? 18.316 -3.617 -5.378 1.00 91.75 124 ALA A CA 1
ATOM 915 C C . ALA A 1 124 ? 19.280 -3.338 -6.548 1.00 91.75 124 ALA A C 1
ATOM 917 O O . ALA A 1 124 ? 20.312 -3.995 -6.658 1.00 91.75 124 ALA A O 1
ATOM 918 N N . TRP A 1 125 ? 19.011 -2.326 -7.383 1.00 91.06 125 TRP A N 1
ATOM 919 C CA . TRP A 1 125 ? 19.932 -1.899 -8.449 1.00 91.06 125 TRP A CA 1
ATOM 920 C C . TRP A 1 125 ? 21.254 -1.331 -7.934 1.00 91.06 125 TRP A C 1
ATOM 922 O O . TRP A 1 125 ? 22.254 -1.383 -8.643 1.00 91.06 125 TRP A O 1
ATOM 932 N N . ARG A 1 126 ? 21.286 -0.820 -6.701 1.00 93.31 126 ARG A N 1
ATOM 933 C CA . ARG A 1 126 ? 22.521 -0.398 -6.024 1.00 93.31 126 ARG A CA 1
ATOM 934 C C . ARG A 1 126 ? 23.259 -1.549 -5.334 1.00 93.31 126 ARG A C 1
ATOM 936 O O . ARG A 1 126 ? 24.212 -1.300 -4.606 1.00 93.31 126 ARG A O 1
ATOM 943 N N . GLY A 1 127 ? 22.815 -2.791 -5.530 1.00 93.12 127 GLY A N 1
ATOM 944 C CA . GLY A 1 127 ? 23.372 -3.968 -4.866 1.00 93.12 127 GLY A CA 1
ATOM 945 C C . GLY A 1 127 ? 22.939 -4.119 -3.405 1.00 93.12 127 GLY A C 1
ATOM 946 O O . GLY A 1 127 ? 23.476 -4.968 -2.699 1.00 93.12 127 GLY A O 1
ATOM 947 N N . ILE A 1 128 ? 21.969 -3.323 -2.933 1.00 93.69 128 ILE A N 1
ATOM 948 C CA . ILE A 1 128 ? 21.467 -3.391 -1.557 1.00 93.69 128 ILE A CA 1
ATOM 949 C C . ILE A 1 128 ? 20.278 -4.353 -1.512 1.00 93.69 128 ILE A C 1
ATOM 951 O O . ILE A 1 128 ? 19.150 -3.998 -1.863 1.00 93.69 128 ILE A O 1
ATOM 955 N N . GLY A 1 129 ? 20.530 -5.575 -1.044 1.00 92.06 129 GLY A N 1
ATOM 956 C CA . GLY A 1 129 ? 19.500 -6.600 -0.882 1.00 92.06 129 GLY A CA 1
ATOM 957 C C . GLY A 1 129 ? 18.969 -7.165 -2.205 1.00 92.06 129 GLY A C 1
ATOM 958 O O . GLY A 1 129 ? 19.433 -6.845 -3.298 1.00 92.06 129 GLY A O 1
ATOM 959 N N . ARG A 1 130 ? 17.980 -8.059 -2.106 1.00 91.38 130 ARG A N 1
ATOM 960 C CA . ARG A 1 130 ? 17.318 -8.680 -3.266 1.00 91.38 130 ARG A CA 1
ATOM 961 C C . ARG A 1 130 ? 16.025 -7.937 -3.576 1.00 91.38 130 ARG A C 1
ATOM 963 O O . ARG A 1 130 ? 15.266 -7.660 -2.652 1.00 91.38 130 ARG A O 1
ATOM 970 N N . ALA A 1 131 ? 15.723 -7.730 -4.858 1.00 88.00 131 ALA A N 1
ATOM 971 C CA . ALA A 1 131 ? 14.504 -7.049 -5.312 1.00 88.00 131 ALA A CA 1
ATOM 972 C C . ALA A 1 131 ? 13.226 -7.567 -4.624 1.00 88.00 131 ALA A C 1
ATOM 974 O O . ALA A 1 131 ? 12.518 -6.787 -3.993 1.00 88.00 131 ALA A O 1
ATOM 975 N N . ASP A 1 132 ? 12.984 -8.882 -4.656 1.00 87.50 132 ASP A N 1
ATOM 976 C CA . ASP A 1 132 ? 11.790 -9.487 -4.045 1.00 87.50 132 ASP A CA 1
ATOM 977 C C . ASP A 1 132 ? 11.709 -9.248 -2.529 1.00 87.50 132 ASP A C 1
ATOM 979 O O . ASP A 1 132 ? 10.634 -8.991 -1.990 1.00 87.50 132 ASP A O 1
ATOM 983 N N . GLY A 1 133 ? 12.851 -9.320 -1.837 1.00 86.88 133 GLY A N 1
ATOM 984 C CA . GLY A 1 133 ? 12.928 -9.115 -0.391 1.00 86.88 133 GLY A CA 1
ATOM 985 C C . GLY A 1 133 ? 12.703 -7.655 -0.009 1.00 86.88 133 GLY A C 1
ATOM 986 O O . GLY A 1 133 ? 11.941 -7.371 0.912 1.00 86.88 133 GLY A O 1
ATOM 987 N N . ASN A 1 134 ? 13.297 -6.726 -0.760 1.00 91.94 134 ASN A N 1
ATOM 988 C CA . ASN A 1 134 ? 13.107 -5.295 -0.552 1.00 91.94 134 ASN A CA 1
ATOM 989 C C . ASN A 1 134 ? 11.645 -4.903 -0.790 1.00 91.94 134 ASN A C 1
ATOM 991 O O . ASN A 1 134 ? 11.069 -4.169 0.008 1.00 91.94 134 ASN A O 1
ATOM 995 N N . VAL A 1 135 ? 11.030 -5.412 -1.864 1.00 90.56 135 VAL A N 1
ATOM 996 C CA . VAL A 1 135 ? 9.616 -5.156 -2.168 1.00 90.56 135 VAL A CA 1
ATOM 997 C C . VAL A 1 135 ? 8.724 -5.726 -1.069 1.00 90.56 135 VAL A C 1
ATOM 999 O O . VAL A 1 135 ? 7.820 -5.031 -0.608 1.00 90.56 135 VAL A O 1
ATOM 1002 N N . LEU A 1 136 ? 8.998 -6.948 -0.601 1.00 89.94 136 LEU A N 1
ATOM 1003 C CA . LEU A 1 136 ? 8.255 -7.546 0.506 1.00 89.94 136 LEU A CA 1
ATOM 1004 C C . LEU A 1 136 ? 8.323 -6.673 1.762 1.00 89.94 136 LEU A C 1
ATOM 1006 O O . LEU A 1 136 ? 7.288 -6.387 2.364 1.00 89.94 136 LEU A O 1
ATOM 1010 N N . LEU A 1 137 ? 9.529 -6.257 2.155 1.00 91.25 137 LEU A N 1
ATOM 1011 C CA . LEU A 1 137 ? 9.743 -5.437 3.343 1.00 91.25 137 LEU A CA 1
ATOM 1012 C C . LEU A 1 137 ? 8.995 -4.107 3.227 1.00 91.25 137 LEU A C 1
ATOM 1014 O O . LEU A 1 137 ? 8.296 -3.708 4.154 1.00 91.25 137 LEU A O 1
ATOM 1018 N N . ALA A 1 138 ? 9.097 -3.455 2.071 1.00 92.75 138 ALA A N 1
ATOM 1019 C CA . ALA A 1 138 ? 8.478 -2.162 1.840 1.00 92.75 138 ALA A CA 1
ATOM 1020 C C . ALA A 1 138 ? 6.940 -2.251 1.874 1.00 92.75 138 ALA A C 1
ATOM 1022 O O . ALA A 1 138 ? 6.286 -1.442 2.528 1.00 92.75 138 ALA A O 1
ATOM 1023 N N . LEU A 1 139 ? 6.349 -3.276 1.251 1.00 92.06 139 LEU A N 1
ATOM 1024 C CA . LEU A 1 139 ? 4.898 -3.490 1.298 1.00 92.06 139 LEU A CA 1
ATOM 1025 C C . LEU A 1 139 ? 4.408 -3.902 2.687 1.00 92.06 139 LEU A C 1
ATOM 1027 O O . LEU A 1 139 ? 3.354 -3.441 3.117 1.00 92.06 139 LEU A O 1
ATOM 1031 N N . SER A 1 140 ? 5.183 -4.708 3.410 1.00 93.75 140 SER A N 1
ATOM 1032 C CA . SER A 1 140 ? 4.876 -5.075 4.797 1.00 93.75 140 SER A CA 1
ATOM 1033 C C . SER A 1 140 ? 4.882 -3.843 5.705 1.00 93.75 140 SER A C 1
ATOM 1035 O O . SER A 1 140 ? 3.949 -3.644 6.478 1.00 93.75 140 SER A O 1
ATOM 1037 N N . ALA A 1 141 ? 5.881 -2.968 5.560 1.00 93.62 141 ALA A N 1
ATOM 1038 C CA . ALA A 1 141 ? 5.940 -1.705 6.288 1.00 93.62 141 ALA A CA 1
ATOM 1039 C C . ALA A 1 141 ? 4.739 -0.805 5.959 1.00 93.62 141 ALA A C 1
ATOM 1041 O O . ALA A 1 141 ? 4.144 -0.224 6.864 1.00 93.62 141 ALA A O 1
ATOM 1042 N N . ASN A 1 142 ? 4.332 -0.741 4.686 1.00 95.19 142 ASN A N 1
ATOM 1043 C CA . ASN A 1 142 ? 3.154 0.024 4.283 1.00 95.19 142 ASN A CA 1
ATOM 1044 C C . ASN A 1 142 ? 1.867 -0.489 4.949 1.00 95.19 142 ASN A C 1
ATOM 1046 O O . ASN A 1 142 ? 1.062 0.308 5.420 1.00 95.19 142 ASN A O 1
ATOM 1050 N N . ILE A 1 143 ? 1.688 -1.812 5.028 1.00 95.00 143 ILE A N 1
ATOM 1051 C CA . ILE A 1 143 ? 0.543 -2.436 5.710 1.00 95.00 143 ILE A CA 1
ATOM 1052 C C . ILE A 1 143 ? 0.512 -2.042 7.190 1.00 95.00 143 ILE A C 1
ATOM 1054 O O . ILE A 1 143 ? -0.537 -1.634 7.688 1.00 95.00 143 ILE A O 1
ATOM 1058 N N . VAL A 1 144 ? 1.656 -2.128 7.879 1.00 96.06 144 VAL A N 1
ATOM 1059 C CA . VAL A 1 144 ? 1.773 -1.749 9.295 1.00 96.06 144 VAL A CA 1
ATOM 1060 C C . VAL A 1 144 ? 1.413 -0.276 9.482 1.00 96.06 144 VAL A C 1
ATOM 1062 O O . VAL A 1 144 ? 0.555 0.051 10.297 1.00 96.06 144 VAL A O 1
ATOM 1065 N N . VAL A 1 145 ? 2.022 0.619 8.700 1.00 94.69 145 VAL A N 1
ATOM 1066 C CA . VAL A 1 145 ? 1.773 2.065 8.796 1.00 94.69 145 VAL A CA 1
ATOM 1067 C C . VAL A 1 145 ? 0.308 2.394 8.504 1.00 94.69 145 VAL A C 1
ATOM 1069 O O . VAL A 1 145 ? -0.285 3.175 9.244 1.00 94.69 145 VAL A O 1
ATOM 1072 N N . ALA A 1 146 ? -0.303 1.767 7.495 1.00 93.94 146 ALA A N 1
ATOM 1073 C CA . ALA A 1 146 ? -1.720 1.945 7.186 1.00 93.94 146 ALA A CA 1
ATOM 1074 C C . ALA A 1 146 ? -2.623 1.501 8.349 1.00 93.94 146 ALA A C 1
ATOM 1076 O O . ALA A 1 146 ? -3.519 2.244 8.749 1.00 93.94 146 ALA A O 1
ATOM 1077 N N . ALA A 1 147 ? -2.361 0.331 8.941 1.00 94.06 147 ALA A N 1
ATOM 1078 C CA . ALA A 1 147 ? -3.137 -0.176 10.074 1.00 94.06 147 ALA A CA 1
ATOM 1079 C C . ALA A 1 147 ? -3.063 0.765 11.289 1.00 94.06 147 ALA A C 1
ATOM 1081 O O . ALA A 1 147 ? -4.087 1.064 11.905 1.00 94.06 147 ALA A O 1
ATOM 1082 N N . LEU A 1 148 ? -1.866 1.275 11.601 1.00 93.88 148 LEU A N 1
ATOM 1083 C CA . LEU A 1 148 ? -1.643 2.228 12.691 1.00 93.88 148 LEU A CA 1
ATOM 1084 C C . LEU A 1 148 ? -2.272 3.602 12.405 1.00 93.88 148 LEU A C 1
ATOM 1086 O O . LEU A 1 148 ? -2.834 4.220 13.308 1.00 93.88 148 LEU A O 1
ATOM 1090 N N . ALA A 1 149 ? -2.208 4.074 11.158 1.00 92.75 149 ALA A N 1
ATOM 1091 C CA . ALA A 1 149 ? -2.833 5.324 10.736 1.00 92.75 149 ALA A CA 1
ATOM 1092 C C . ALA A 1 149 ? -4.360 5.274 10.892 1.00 92.75 149 ALA A C 1
ATOM 1094 O O . ALA A 1 149 ? -4.949 6.206 11.435 1.00 92.75 149 ALA A O 1
ATOM 1095 N N . ILE A 1 150 ? -4.986 4.168 10.480 1.00 93.06 150 ILE A N 1
ATOM 1096 C CA . ILE A 1 150 ? -6.435 3.944 10.610 1.00 93.06 150 ILE A CA 1
ATOM 1097 C C . ILE A 1 150 ? -6.848 3.753 12.075 1.00 93.06 150 ILE A C 1
ATOM 1099 O O . ILE A 1 150 ? -7.952 4.124 12.458 1.00 93.06 150 ILE A O 1
ATOM 1103 N N . ALA A 1 151 ? -5.965 3.223 12.923 1.00 91.38 151 ALA A N 1
ATOM 1104 C CA . ALA A 1 151 ? -6.179 3.178 14.372 1.00 91.38 151 ALA A CA 1
ATOM 1105 C C . ALA A 1 151 ? -6.071 4.557 15.055 1.00 91.38 151 ALA A C 1
ATOM 1107 O O . ALA A 1 151 ? -6.257 4.658 16.264 1.00 91.38 151 ALA A O 1
ATOM 1108 N N . GLY A 1 152 ? -5.764 5.625 14.310 1.00 88.44 152 GLY A N 1
ATOM 1109 C CA . GLY A 1 152 ? -5.705 6.988 14.837 1.00 88.44 152 GLY A CA 1
ATOM 1110 C C . GLY A 1 152 ? -4.374 7.358 15.493 1.00 88.44 152 GLY A C 1
ATOM 1111 O O . GLY A 1 152 ? -4.292 8.377 16.178 1.00 88.44 152 GLY A O 1
ATOM 1112 N N . ILE A 1 153 ? -3.306 6.580 15.283 1.00 89.75 153 ILE A N 1
ATOM 1113 C CA . ILE A 1 153 ? -1.982 6.927 15.812 1.00 89.75 153 ILE A CA 1
ATOM 1114 C C . ILE A 1 153 ? -1.437 8.138 15.046 1.00 89.75 153 ILE A C 1
ATOM 1116 O O . ILE A 1 153 ? -1.121 8.053 13.859 1.00 89.75 153 ILE A O 1
ATOM 1120 N N . GLY A 1 154 ? -1.302 9.274 15.738 1.00 89.25 154 GLY A N 1
ATOM 1121 C CA . GLY A 1 154 ? -1.038 10.578 15.118 1.00 89.25 154 GLY A CA 1
ATOM 1122 C C . GLY A 1 154 ? 0.200 10.629 14.215 1.00 89.25 154 GLY A C 1
ATOM 1123 O O . GLY A 1 154 ? 0.107 11.113 13.086 1.00 89.25 154 GLY A O 1
ATOM 1124 N N . TRP A 1 155 ? 1.336 10.088 14.670 1.00 90.81 155 TRP A N 1
ATOM 1125 C CA . TRP A 1 155 ? 2.572 10.061 13.875 1.00 90.81 155 TRP A CA 1
ATOM 1126 C C . TRP A 1 155 ? 2.457 9.124 12.665 1.00 90.81 155 TRP A C 1
ATOM 1128 O O . TRP A 1 155 ? 2.919 9.463 11.577 1.00 90.81 155 TRP A O 1
ATOM 1138 N N . ALA A 1 156 ? 1.794 7.973 12.824 1.00 91.00 156 ALA A N 1
ATOM 1139 C CA . ALA A 1 156 ? 1.610 7.003 11.748 1.00 91.00 156 ALA A CA 1
ATOM 1140 C C . ALA A 1 156 ? 0.675 7.560 10.674 1.00 91.00 156 ALA A C 1
ATOM 1142 O O . ALA A 1 156 ? 0.953 7.419 9.489 1.00 91.00 156 ALA A O 1
ATOM 1143 N N . ARG A 1 157 ? -0.379 8.278 11.077 1.00 91.56 157 ARG A N 1
ATOM 1144 C CA . ARG A 1 157 ? -1.272 9.004 10.168 1.00 91.56 157 ARG A CA 1
ATOM 1145 C C . ARG A 1 157 ? -0.515 10.035 9.335 1.00 91.56 157 ARG A C 1
ATOM 1147 O O . ARG A 1 157 ? -0.683 10.071 8.121 1.00 91.56 157 ARG A O 1
ATOM 1154 N N . GLN A 1 158 ? 0.333 10.852 9.961 1.00 90.12 158 GLN A N 1
ATOM 1155 C CA . GLN A 1 158 ? 1.145 11.830 9.230 1.00 90.12 158 GLN A CA 1
ATOM 1156 C C . GLN A 1 158 ? 2.121 11.145 8.270 1.00 90.12 158 GLN A C 1
ATOM 1158 O O . GLN A 1 158 ? 2.174 11.515 7.100 1.00 90.12 158 GLN A O 1
ATOM 1163 N N . ALA A 1 159 ? 2.838 10.116 8.732 1.00 89.44 159 ALA A N 1
ATOM 1164 C CA . ALA A 1 159 ? 3.745 9.338 7.892 1.00 89.44 159 ALA A CA 1
ATOM 1165 C C . ALA A 1 159 ? 3.015 8.686 6.708 1.00 89.44 159 ALA A C 1
ATOM 1167 O O . ALA A 1 159 ? 3.533 8.676 5.596 1.00 89.44 159 ALA A O 1
ATOM 1168 N N . PHE A 1 160 ? 1.798 8.195 6.928 1.00 90.75 160 PHE A N 1
ATOM 1169 C CA . PHE A 1 160 ? 0.969 7.585 5.899 1.00 90.75 160 PHE A CA 1
ATOM 1170 C C . PHE A 1 160 ? 0.539 8.606 4.840 1.00 90.75 160 PHE A C 1
ATOM 1172 O O . PHE A 1 160 ? 0.797 8.402 3.656 1.00 90.75 160 PHE A O 1
ATOM 1179 N N . LEU A 1 161 ? -0.042 9.736 5.255 1.00 90.88 161 LEU A N 1
ATOM 1180 C CA . LEU A 1 161 ? -0.536 10.769 4.340 1.00 90.88 161 LEU A CA 1
ATOM 1181 C C . LEU A 1 161 ? 0.605 11.479 3.598 1.00 90.88 161 LEU A C 1
ATOM 1183 O O . LEU A 1 161 ? 0.602 11.543 2.369 1.00 90.88 161 LEU A O 1
ATOM 1187 N N . ILE A 1 162 ? 1.599 11.983 4.335 1.00 90.56 162 ILE A N 1
ATOM 1188 C CA . ILE A 1 162 ? 2.731 12.728 3.767 1.00 90.56 162 ILE A CA 1
ATOM 1189 C C . ILE A 1 162 ? 3.631 11.784 2.975 1.00 90.56 162 ILE A C 1
ATOM 1191 O O . ILE A 1 162 ? 4.033 12.109 1.861 1.00 90.56 162 ILE A O 1
ATOM 1195 N N . GLY A 1 163 ? 3.925 10.603 3.521 1.00 86.81 163 GLY A N 1
ATOM 1196 C CA . GLY A 1 163 ? 4.744 9.601 2.848 1.00 86.81 163 GLY A CA 1
ATOM 1197 C C . GLY A 1 163 ? 4.086 9.103 1.568 1.00 86.81 163 GLY A C 1
ATOM 1198 O O . GLY A 1 163 ? 4.734 9.089 0.526 1.00 86.81 163 GLY A O 1
ATOM 1199 N N . GLY A 1 164 ? 2.791 8.771 1.603 1.00 86.69 164 GLY A N 1
ATOM 1200 C CA . GLY A 1 164 ? 2.042 8.363 0.414 1.00 86.69 164 GLY A CA 1
ATOM 1201 C C . GLY A 1 164 ? 1.995 9.452 -0.658 1.00 86.69 164 GLY A C 1
ATOM 1202 O O . GLY A 1 164 ? 2.254 9.164 -1.826 1.00 86.69 164 GLY A O 1
ATOM 1203 N N . ALA A 1 165 ? 1.754 10.709 -0.273 1.00 86.31 165 ALA A N 1
ATOM 1204 C CA . ALA A 1 165 ? 1.779 11.843 -1.198 1.00 86.31 165 ALA A CA 1
ATOM 1205 C C . ALA A 1 165 ? 3.182 12.098 -1.779 1.00 86.31 165 ALA A C 1
ATOM 1207 O O . ALA A 1 165 ? 3.337 12.263 -2.988 1.00 86.31 165 ALA A O 1
ATOM 1208 N N . GLY A 1 166 ? 4.225 12.080 -0.947 1.00 87.69 166 GLY A N 1
ATOM 1209 C CA . GLY A 1 166 ? 5.606 12.268 -1.393 1.00 87.69 166 GLY A CA 1
ATOM 1210 C C . GLY A 1 166 ? 6.054 11.171 -2.359 1.00 87.69 166 GLY A C 1
ATOM 1211 O O . GLY A 1 166 ? 6.642 11.450 -3.402 1.00 87.69 166 GLY A O 1
ATOM 1212 N N . LEU A 1 167 ? 5.708 9.920 -2.059 1.00 85.75 167 LEU A N 1
ATOM 1213 C CA . LEU A 1 167 ? 5.974 8.771 -2.920 1.00 85.75 167 LEU A CA 1
ATOM 1214 C C . LEU A 1 167 ? 5.203 8.830 -4.244 1.00 85.75 167 LEU A C 1
ATOM 1216 O O . LEU A 1 167 ? 5.758 8.453 -5.276 1.00 85.75 167 LEU A O 1
ATOM 1220 N N . ALA A 1 168 ? 3.973 9.351 -4.239 1.00 80.75 168 ALA A N 1
ATOM 1221 C CA . ALA A 1 168 ? 3.212 9.613 -5.458 1.00 80.75 168 ALA A CA 1
ATOM 1222 C C . ALA A 1 168 ? 3.912 10.628 -6.364 1.00 80.75 168 ALA A C 1
ATOM 1224 O O . ALA A 1 168 ? 4.106 10.372 -7.552 1.00 80.75 168 ALA A O 1
ATOM 1225 N N . VAL A 1 169 ? 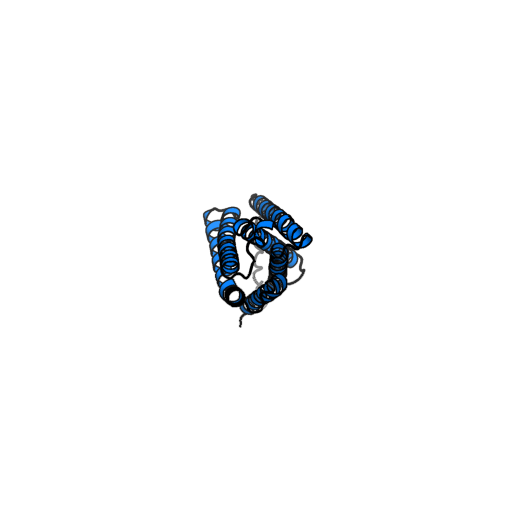4.325 11.764 -5.794 1.00 83.31 169 VAL A N 1
ATOM 1226 C CA . VAL A 1 169 ? 5.039 12.813 -6.531 1.00 83.31 169 VAL A CA 1
ATOM 1227 C C . VAL A 1 169 ? 6.331 12.252 -7.115 1.00 83.31 169 VAL A C 1
ATOM 1229 O O . VAL A 1 169 ? 6.596 12.432 -8.301 1.00 83.31 169 VAL A O 1
ATOM 1232 N N . LEU A 1 170 ? 7.107 11.509 -6.322 1.00 81.00 170 LEU A N 1
ATOM 1233 C CA . LEU A 1 170 ? 8.323 10.856 -6.802 1.00 81.00 170 LEU A CA 1
ATOM 1234 C C . LEU A 1 170 ? 8.038 9.889 -7.956 1.00 81.00 170 LEU A C 1
ATOM 1236 O O . LEU A 1 170 ? 8.748 9.934 -8.960 1.00 81.00 170 LEU A O 1
ATOM 1240 N N . ALA A 1 171 ? 6.999 9.058 -7.855 1.00 76.31 171 ALA A N 1
ATOM 1241 C CA . ALA A 1 171 ? 6.623 8.135 -8.923 1.00 76.31 171 ALA A CA 1
ATOM 1242 C C . ALA A 1 171 ? 6.324 8.888 -10.230 1.00 76.31 171 ALA A C 1
ATOM 1244 O O . ALA A 1 171 ? 6.968 8.621 -11.247 1.00 76.31 171 ALA A O 1
ATOM 1245 N N . VAL A 1 172 ? 5.460 9.908 -10.180 1.00 78.00 172 VAL A N 1
ATOM 1246 C CA . VAL A 1 172 ? 5.116 10.741 -11.345 1.00 78.00 172 VAL A CA 1
ATOM 1247 C C . VAL A 1 172 ? 6.355 11.419 -11.934 1.00 78.00 172 VAL A C 1
ATOM 1249 O O . VAL A 1 172 ? 6.589 11.334 -13.138 1.00 78.00 172 VAL A O 1
ATOM 1252 N N . LEU A 1 173 ? 7.196 12.043 -11.105 1.00 80.88 173 LEU A N 1
ATOM 1253 C CA . LEU A 1 173 ? 8.415 12.712 -11.571 1.00 80.88 173 LEU A CA 1
ATOM 1254 C C . LEU A 1 173 ? 9.386 11.738 -12.248 1.00 80.88 173 LEU A C 1
ATOM 1256 O O . LEU A 1 173 ? 9.992 12.076 -13.268 1.00 80.88 173 LEU A O 1
ATOM 1260 N N . THR A 1 174 ? 9.535 10.523 -11.712 1.00 74.94 174 THR A N 1
ATOM 1261 C CA . THR A 1 174 ? 10.395 9.506 -12.334 1.00 74.94 174 THR A CA 1
ATOM 1262 C C . THR A 1 174 ? 9.869 9.053 -13.691 1.00 74.94 174 THR A C 1
ATOM 1264 O O . THR A 1 174 ? 10.669 8.838 -14.604 1.00 74.94 174 THR A O 1
ATOM 1267 N N . ASP A 1 175 ? 8.550 8.970 -13.854 1.00 73.06 175 ASP A N 1
ATOM 1268 C CA . ASP A 1 175 ? 7.920 8.556 -15.106 1.00 73.06 175 ASP A CA 1
ATOM 1269 C C . ASP A 1 175 ? 7.982 9.635 -16.177 1.00 73.06 175 ASP A C 1
ATOM 1271 O O . ASP A 1 175 ? 8.340 9.341 -17.320 1.00 73.06 175 ASP A O 1
ATOM 1275 N N . LEU A 1 176 ? 7.743 10.891 -15.797 1.00 75.75 176 LEU A N 1
ATOM 1276 C CA . LEU A 1 176 ? 7.923 12.037 -16.685 1.00 75.75 176 LEU A CA 1
ATOM 1277 C C . LEU A 1 176 ? 9.377 12.135 -17.166 1.00 75.75 176 LEU A C 1
ATOM 1279 O O . LEU A 1 176 ? 9.632 12.314 -18.356 1.00 75.75 176 LEU A O 1
ATOM 1283 N N . ARG A 1 177 ? 10.350 11.923 -16.268 1.00 72.38 177 ARG A N 1
ATOM 1284 C CA . ARG A 1 177 ? 11.776 11.911 -16.629 1.00 72.38 177 ARG A CA 1
ATOM 1285 C C . ARG A 1 177 ? 12.143 10.742 -17.547 1.00 72.38 177 ARG A C 1
ATOM 1287 O O . ARG A 1 177 ? 13.004 10.893 -18.410 1.00 72.38 177 ARG A O 1
ATOM 1294 N N . ALA A 1 178 ? 11.529 9.575 -17.359 1.00 65.00 178 ALA A N 1
ATOM 1295 C CA . ALA A 1 178 ? 11.779 8.390 -18.180 1.00 65.00 178 ALA A CA 1
ATOM 1296 C C . ALA A 1 178 ? 11.078 8.434 -19.550 1.00 65.00 178 ALA A C 1
ATOM 1298 O O . ALA A 1 178 ? 11.486 7.704 -20.451 1.00 65.00 178 ALA A O 1
ATOM 1299 N N . GLY A 1 179 ? 10.042 9.267 -19.699 1.00 57.19 179 GLY A N 1
ATOM 1300 C CA . GLY A 1 179 ? 9.351 9.550 -20.959 1.00 57.19 179 GLY A CA 1
ATOM 1301 C C . GLY A 1 179 ? 10.122 10.442 -21.927 1.00 57.19 179 GLY A C 1
ATOM 1302 O O . GLY A 1 179 ? 9.773 10.497 -23.102 1.00 57.19 179 GLY A O 1
ATOM 1303 N N . TRP A 1 180 ? 11.175 11.119 -21.465 1.00 40.22 180 TRP A N 1
ATOM 1304 C CA . TRP A 1 180 ? 12.040 11.893 -22.346 1.00 40.22 180 TRP A CA 1
ATOM 1305 C C . TRP A 1 180 ? 12.851 10.933 -23.225 1.00 40.22 180 TRP A C 1
ATOM 1307 O O . TRP A 1 180 ? 13.493 10.031 -22.671 1.00 40.22 180 TRP A O 1
ATOM 1317 N N . PRO A 1 181 ? 12.868 11.089 -24.563 1.00 42.81 181 PRO A N 1
ATOM 1318 C CA . PRO A 1 181 ? 13.674 10.238 -25.423 1.00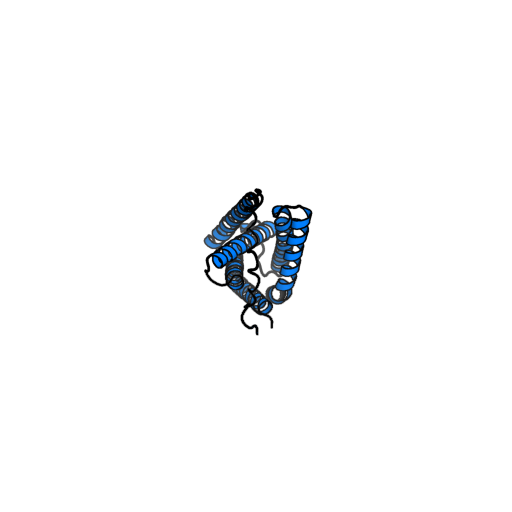 42.81 181 PRO A CA 1
ATOM 1319 C C . PRO A 1 181 ? 15.134 10.361 -24.988 1.00 42.81 181 PRO A C 1
ATOM 1321 O O . PRO A 1 181 ? 15.789 11.387 -25.187 1.00 42.81 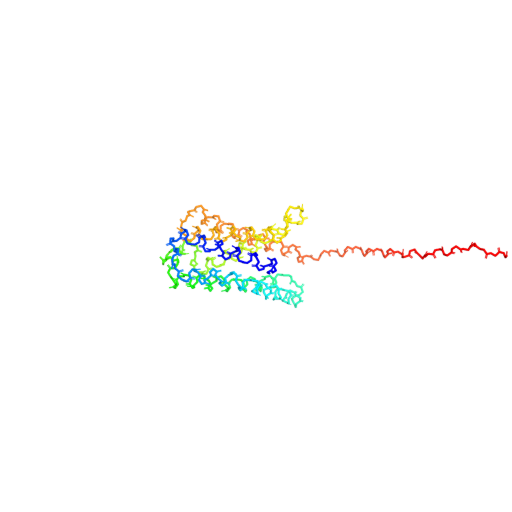181 PRO A O 1
ATOM 1324 N N . ARG A 1 182 ? 15.661 9.307 -24.356 1.00 45.69 182 ARG A N 1
ATOM 1325 C CA . ARG A 1 182 ? 17.106 9.141 -24.246 1.00 45.69 182 ARG A CA 1
ATOM 1326 C C . ARG A 1 182 ? 17.592 9.049 -25.683 1.00 45.69 182 ARG A C 1
ATOM 1328 O O . ARG A 1 182 ? 17.183 8.130 -26.390 1.00 45.69 182 ARG A O 1
ATOM 1335 N N . ARG A 1 183 ? 18.416 10.017 -26.112 1.00 37.62 183 ARG A N 1
ATOM 1336 C CA . ARG A 1 183 ? 19.189 9.907 -27.356 1.00 37.62 183 ARG A CA 1
ATOM 1337 C C . ARG A 1 183 ? 19.719 8.482 -27.409 1.00 37.62 183 ARG A C 1
ATOM 1339 O O . ARG A 1 183 ? 20.328 8.043 -26.430 1.00 37.62 183 ARG A O 1
ATOM 1346 N N . ALA A 1 184 ? 19.387 7.768 -28.482 1.00 37.59 184 ALA A N 1
ATOM 1347 C CA . ALA A 1 184 ? 19.870 6.419 -28.708 1.00 37.59 184 ALA A CA 1
ATOM 1348 C C . ALA A 1 184 ? 21.366 6.406 -28.385 1.00 37.59 184 ALA A C 1
ATOM 1350 O O . ALA A 1 184 ? 22.120 7.219 -28.926 1.00 37.59 184 ALA A O 1
ATOM 1351 N N . ALA A 1 185 ? 21.776 5.560 -27.439 1.00 40.38 185 ALA A N 1
ATOM 1352 C CA . ALA A 1 185 ? 23.193 5.293 -27.280 1.00 40.38 185 ALA A CA 1
ATOM 1353 C C . ALA A 1 185 ? 23.696 4.827 -28.658 1.00 40.38 185 ALA A C 1
ATOM 1355 O O . ALA A 1 185 ? 22.993 4.027 -29.289 1.00 40.38 185 ALA A O 1
ATOM 1356 N N . PRO A 1 186 ? 24.823 5.358 -29.168 1.00 37.22 186 PRO A N 1
ATOM 1357 C CA . PRO A 1 186 ? 25.365 4.903 -30.439 1.00 37.22 186 PRO A CA 1
ATOM 1358 C C . PRO A 1 186 ? 25.479 3.381 -30.382 1.00 37.22 186 PRO A C 1
ATOM 1360 O O . PRO A 1 186 ? 25.944 2.834 -29.379 1.00 37.22 186 PRO A O 1
ATOM 1363 N N . ALA A 1 187 ? 24.945 2.722 -31.413 1.00 39.47 187 ALA A N 1
ATOM 1364 C CA . ALA A 1 187 ? 24.908 1.274 -31.512 1.00 39.47 187 ALA A CA 1
ATOM 1365 C C . ALA A 1 187 ? 26.293 0.723 -31.167 1.00 39.47 187 ALA A C 1
ATOM 1367 O O . ALA A 1 187 ? 27.285 1.143 -31.764 1.00 39.47 187 ALA A O 1
ATOM 1368 N N . ALA A 1 188 ? 26.355 -0.168 -30.174 1.00 46.03 188 ALA A N 1
ATOM 1369 C CA . ALA A 1 188 ? 27.575 -0.900 -29.892 1.00 46.03 188 ALA A CA 1
ATOM 1370 C C . ALA A 1 188 ? 28.012 -1.555 -31.203 1.00 46.03 188 ALA A C 1
ATOM 1372 O O . ALA A 1 188 ? 27.245 -2.304 -31.814 1.00 46.03 188 ALA A O 1
ATOM 1373 N N . THR A 1 189 ? 29.206 -1.195 -31.665 1.00 43.41 189 THR A N 1
ATOM 1374 C CA . THR A 1 189 ? 29.847 -1.803 -32.822 1.00 43.41 189 THR A CA 1
ATOM 1375 C C . THR A 1 189 ? 29.803 -3.315 -32.615 1.00 43.41 189 THR A C 1
ATOM 1377 O O . THR A 1 189 ? 30.206 -3.769 -31.540 1.00 43.41 189 THR A O 1
ATOM 1380 N N . PRO A 1 190 ? 29.286 -4.105 -33.572 1.00 42.16 190 PRO A N 1
ATOM 1381 C CA . PRO A 1 190 ? 29.318 -5.550 -33.439 1.00 42.16 190 PRO A CA 1
ATOM 1382 C C . PRO A 1 190 ? 30.778 -5.959 -33.256 1.00 42.16 190 PRO A C 1
ATOM 1384 O O . PRO A 1 190 ? 31.632 -5.616 -34.078 1.00 42.16 190 PRO A O 1
ATOM 1387 N N . VAL A 1 191 ? 31.062 -6.631 -32.140 1.00 53.56 191 VAL A N 1
ATOM 1388 C CA . VAL A 1 191 ? 32.323 -7.341 -31.946 1.00 53.56 191 VAL A CA 1
ATOM 1389 C C . VAL A 1 191 ? 32.404 -8.307 -33.119 1.00 53.56 191 VAL A C 1
ATOM 1391 O O . VAL A 1 191 ? 31.562 -9.192 -33.248 1.00 53.56 191 VAL A O 1
ATOM 1394 N N . ARG A 1 192 ? 33.331 -8.046 -34.046 1.00 47.44 192 ARG A N 1
ATOM 1395 C CA . ARG A 1 192 ? 33.650 -8.985 -35.118 1.00 47.44 192 ARG A CA 1
ATOM 1396 C C . ARG A 1 192 ? 34.029 -10.290 -34.436 1.00 47.44 192 ARG A C 1
ATOM 1398 O O . ARG A 1 192 ? 34.988 -10.299 -33.672 1.00 47.44 192 ARG A O 1
ATOM 1405 N N . ASP A 1 193 ? 33.271 -11.343 -34.710 1.00 45.50 193 ASP A N 1
ATOM 1406 C CA . ASP A 1 193 ? 33.712 -12.701 -34.441 1.00 45.50 193 ASP A CA 1
ATOM 1407 C C . ASP A 1 193 ? 35.071 -12.872 -35.129 1.00 45.50 193 ASP A C 1
ATOM 1409 O O . ASP A 1 193 ? 35.172 -12.847 -36.360 1.00 45.50 193 ASP A O 1
ATOM 1413 N N . GLU A 1 194 ? 36.134 -12.953 -34.333 1.00 50.16 194 GLU A N 1
ATOM 1414 C CA . GLU A 1 194 ? 37.434 -13.393 -34.814 1.00 50.16 194 GLU A CA 1
ATOM 1415 C C . GLU A 1 194 ? 37.251 -14.833 -35.297 1.00 50.16 194 GLU A C 1
ATOM 1417 O O . GLU A 1 194 ? 37.011 -15.758 -34.520 1.00 50.16 194 GLU A O 1
ATOM 1422 N N . ALA A 1 195 ? 37.268 -15.003 -36.619 1.00 49.97 195 ALA A N 1
ATOM 1423 C CA . ALA A 1 195 ? 37.285 -16.310 -37.246 1.00 49.97 195 ALA A CA 1
ATOM 1424 C C . ALA A 1 195 ? 38.487 -17.105 -36.706 1.00 49.97 195 ALA A C 1
ATOM 1426 O O . ALA A 1 195 ? 39.571 -16.534 -36.577 1.00 49.97 195 ALA A O 1
ATOM 1427 N N . PRO A 1 196 ? 38.343 -18.411 -36.422 1.00 45.84 196 PRO A N 1
ATOM 1428 C CA . PRO A 1 196 ? 39.481 -19.217 -36.029 1.00 45.84 196 PRO A CA 1
ATOM 1429 C C . PRO A 1 196 ? 40.431 -19.316 -37.222 1.00 45.84 196 PRO A C 1
ATOM 1431 O O . PRO A 1 196 ? 40.112 -19.928 -38.246 1.00 45.84 196 PRO A O 1
ATOM 1434 N N . GLU A 1 197 ? 41.592 -18.688 -37.073 1.00 50.25 197 GLU A N 1
ATOM 1435 C CA . GLU A 1 197 ? 42.773 -18.864 -37.904 1.00 50.25 197 GLU A CA 1
ATOM 1436 C C . GLU A 1 197 ? 43.139 -20.352 -37.876 1.00 50.25 197 GLU A C 1
ATOM 1438 O O . GLU A 1 197 ? 43.782 -20.862 -36.958 1.00 50.25 197 GLU A O 1
ATOM 1443 N N . LYS A 1 198 ? 42.616 -21.099 -38.856 1.00 48.94 198 LYS A N 1
ATOM 1444 C CA . LYS A 1 198 ? 43.040 -22.470 -39.114 1.00 48.94 198 LYS A CA 1
ATOM 1445 C C . LYS A 1 198 ? 44.520 -22.412 -39.451 1.00 48.94 198 LYS A C 1
ATOM 1447 O O . LYS A 1 198 ? 44.889 -21.935 -40.520 1.00 48.94 198 LYS A O 1
ATOM 1452 N N . ALA A 1 199 ? 45.310 -22.928 -38.517 1.00 51.56 199 ALA A N 1
ATOM 1453 C CA . ALA A 1 199 ? 46.699 -23.299 -38.671 1.00 51.56 199 ALA A CA 1
ATOM 1454 C C . ALA A 1 199 ? 46.942 -23.920 -40.054 1.00 51.56 199 ALA A C 1
ATOM 1456 O O . ALA A 1 199 ? 46.564 -25.061 -40.329 1.00 51.56 199 ALA A O 1
ATOM 1457 N N . ALA A 1 200 ? 47.558 -23.132 -40.927 1.00 53.91 200 ALA A N 1
ATOM 1458 C CA . ALA A 1 200 ? 48.313 -23.633 -42.051 1.00 53.91 200 ALA A CA 1
ATOM 1459 C C . ALA A 1 200 ? 49.645 -24.128 -41.488 1.00 53.91 200 ALA A C 1
ATOM 1461 O O . ALA A 1 200 ? 50.607 -23.374 -41.426 1.00 53.91 200 ALA A O 1
ATOM 1462 N N . ASP A 1 201 ? 49.671 -25.375 -41.025 1.00 51.16 201 ASP A N 1
ATOM 1463 C CA . ASP A 1 201 ? 50.935 -26.073 -40.825 1.00 51.16 201 ASP A CA 1
ATOM 1464 C C . ASP A 1 201 ? 50.737 -27.585 -40.968 1.00 51.16 201 ASP A C 1
ATOM 1466 O O . ASP A 1 201 ? 50.284 -28.268 -40.050 1.00 51.16 201 ASP A O 1
ATOM 1470 N N . SER A 1 202 ? 50.945 -28.076 -42.192 1.00 45.66 202 SER A N 1
ATOM 1471 C CA . SER A 1 202 ? 51.550 -29.377 -42.533 1.00 45.66 202 SER A CA 1
ATOM 1472 C C . SER A 1 202 ? 51.258 -29.724 -43.999 1.00 45.66 202 SER A C 1
ATOM 1474 O O . SER A 1 202 ? 50.246 -30.323 -44.355 1.00 45.66 202 SER A O 1
ATOM 1476 N N . ALA A 1 203 ? 52.190 -29.333 -44.858 1.00 43.94 203 ALA A N 1
ATOM 1477 C CA . ALA A 1 203 ? 52.551 -30.053 -46.075 1.00 43.94 203 ALA A CA 1
ATOM 1478 C C . ALA A 1 203 ? 54.088 -30.156 -46.078 1.00 43.94 203 ALA A C 1
ATOM 1480 O O . ALA A 1 203 ? 54.723 -29.299 -45.453 1.00 43.94 203 ALA A O 1
ATOM 1481 N N . PRO A 1 204 ? 54.722 -31.067 -46.831 1.00 50.69 204 PRO A N 1
ATOM 1482 C CA . PRO A 1 204 ? 54.251 -32.305 -47.456 1.00 50.69 204 PRO A CA 1
ATOM 1483 C C . PRO A 1 204 ? 54.736 -33.587 -46.745 1.00 50.69 204 PRO A C 1
ATOM 1485 O O . PRO A 1 204 ? 55.680 -33.514 -45.926 1.00 50.69 204 PRO A O 1
#

pLDDT: mean 83.84, std 15.79, range [37.22, 97.31]